Protein AF-A0A220VE56-F1 (afdb_monomer_lite)

Sequence (229 aa):
MKLFFLVEREIKENKMNFKIPLIIGILSILFNFTASWKNQDFIYESNSTNLFISNHIISGISSNFAFDLSGVLFLFLFISYISSTLPKERKNGSYMFWRSMPVSNSMHLISKLFYSLIVLPFYCLLLFLSLELSILIKYTLAHWGNIVSQEILSFFIFNLLNFLKNIFFTSIVLFPLASLFLVVSQITKRPIVIVIIASFFIFYSALYFFMEYCMNTCSIIIFPYHLKL

Radius of gyration: 21.66 Å; chains: 1; bounding box: 53×34×67 Å

pLDDT: mean 74.02, std 15.2, range [34.53, 92.12]

Foldseek 3Di:
DVLVVLLVVVCVVPVVLLVVLVVVLVVLLVVLVVVPVVCPVVQVPDDPVVNVVVLVVVLVVQLVVLLVVLVVSLLVSLLVLLLCPLLVCVVVVVVVVVVPDPDDPVSNLVSSLCCSLPVSNVSSLVSSVSSLVSSVVVVCVVVPPDDPPPVSVVVSVVSSVVSVVLSNVLSVVCNVVSVVSNVVSVVDNDSVVSSVVSVVVVVVVVVVVVVVVVVVVVVVVVVVPPPDD

Secondary structure (DSSP, 8-state):
-HHHHHHHHHHHH-HHHHHHHHHHHHHHHHHHHHHHHTTGGGTTTS-HHHHHHHHHHHHHHHHHHHHHHHHHHHHHHHHHHHHHHHHHHHHTSHHHHHHHSS--HHHHHHHHHHIIIIIHHHHHHHHHHHHHHHHHHHHHHHTTTS---HHHHHHHHHHHHHHHHHHHHHHHHHHHHHHHHHHHHHH-S-HHHHHHHHHHHHHHHHHHHHHHHHHHHHHHHHGGGSS--

Organism: NCBI:txid1755811

Structure (mmCIF, N/CA/C/O backbone):
data_AF-A0A220VE56-F1
#
_entry.id   AF-A0A220VE56-F1
#
loop_
_atom_site.group_PDB
_atom_site.id
_atom_site.type_symbol
_atom_site.label_atom_id
_atom_site.label_alt_id
_atom_site.label_comp_id
_atom_site.label_asym_id
_atom_site.label_entity_id
_atom_site.label_seq_id
_atom_site.pdbx_PDB_ins_code
_atom_site.Cartn_x
_atom_site.Cartn_y
_atom_site.Cartn_z
_atom_site.occupancy
_atom_site.B_iso_or_equiv
_atom_site.auth_seq_id
_atom_site.auth_comp_id
_atom_site.auth_asym_id
_atom_site.auth_atom_id
_atom_site.pdbx_PDB_model_num
ATOM 1 N N . MET A 1 1 ? -18.374 14.357 7.360 1.00 60.03 1 MET A N 1
ATOM 2 C CA . MET A 1 1 ? -17.315 14.994 8.180 1.00 60.03 1 MET A CA 1
ATOM 3 C C . MET A 1 1 ? -16.712 14.066 9.244 1.00 60.03 1 MET A C 1
ATOM 5 O O . MET A 1 1 ? -15.498 13.966 9.290 1.00 60.03 1 MET A O 1
ATOM 9 N N . LYS A 1 2 ? -17.499 13.325 10.047 1.00 80.75 2 LYS A N 1
ATOM 10 C CA . LYS A 1 2 ? -16.972 12.485 11.153 1.00 80.75 2 LYS A CA 1
ATOM 11 C C . LYS A 1 2 ? -16.005 11.350 10.742 1.00 80.75 2 LYS A C 1
ATOM 13 O O . LYS A 1 2 ? -15.078 11.070 11.488 1.00 80.75 2 LYS A O 1
ATOM 18 N N . LEU A 1 3 ? -16.190 10.715 9.575 1.00 78.50 3 LEU A N 1
ATOM 19 C CA . LEU A 1 3 ? -15.363 9.568 9.142 1.00 78.50 3 LEU A CA 1
ATOM 20 C C . LEU A 1 3 ? -13.918 9.969 8.819 1.00 78.50 3 LEU A C 1
ATOM 22 O O . LEU A 1 3 ? -12.984 9.294 9.233 1.00 78.50 3 LEU A O 1
ATOM 26 N N . PHE A 1 4 ? -13.750 11.101 8.133 1.00 85.00 4 PHE A N 1
ATOM 27 C CA . PHE A 1 4 ? -12.441 11.628 7.753 1.00 85.00 4 PHE A CA 1
ATOM 28 C C . PHE A 1 4 ? -11.541 11.847 8.976 1.00 85.00 4 PHE A C 1
ATOM 30 O O . PHE A 1 4 ? -10.417 11.358 9.002 1.00 85.00 4 PHE A O 1
ATOM 37 N N . PHE A 1 5 ? -12.071 12.470 10.035 1.00 85.69 5 PHE A N 1
ATOM 38 C CA . PHE A 1 5 ? -11.330 12.683 11.283 1.00 85.69 5 PHE A CA 1
ATOM 39 C C . PHE A 1 5 ? -10.906 11.377 11.968 1.00 85.69 5 PHE A C 1
ATOM 41 O O . PHE A 1 5 ? -9.820 11.305 12.541 1.00 85.69 5 PHE A O 1
ATOM 48 N N . LEU A 1 6 ? -11.737 10.330 11.905 1.00 85.56 6 LEU A N 1
ATOM 49 C CA . LEU A 1 6 ? -11.392 9.023 12.472 1.00 85.56 6 LEU A CA 1
ATOM 50 C C . LEU A 1 6 ? -10.255 8.351 11.692 1.00 85.56 6 LEU A C 1
ATOM 52 O O . LEU A 1 6 ? -9.367 7.764 12.306 1.00 85.56 6 LEU A O 1
ATOM 56 N N . VAL A 1 7 ? -10.250 8.478 10.363 1.00 85.38 7 VAL A N 1
ATOM 57 C CA . VAL A 1 7 ? -9.174 7.948 9.510 1.00 85.38 7 VAL A CA 1
ATOM 58 C C . VAL A 1 7 ? -7.880 8.741 9.702 1.00 85.38 7 VAL A C 1
ATOM 60 O O . VAL A 1 7 ? -6.815 8.149 9.854 1.00 85.38 7 VAL A O 1
ATOM 63 N N . GLU A 1 8 ? -7.953 10.071 9.766 1.00 87.50 8 GLU A N 1
ATOM 64 C CA . GLU A 1 8 ? -6.784 10.919 10.026 1.00 87.50 8 GLU A CA 1
ATOM 65 C C . GLU A 1 8 ? -6.141 10.589 11.380 1.00 87.50 8 GLU A C 1
ATOM 67 O O . GLU A 1 8 ? -4.914 10.496 11.499 1.00 87.50 8 GLU A O 1
ATOM 72 N N . ARG A 1 9 ? -6.972 10.348 12.400 1.00 87.06 9 ARG A N 1
ATOM 73 C CA . ARG A 1 9 ? -6.515 9.869 13.704 1.00 87.06 9 ARG A CA 1
ATOM 74 C C . ARG A 1 9 ? -5.779 8.540 13.583 1.00 87.06 9 ARG A C 1
ATOM 76 O O . ARG A 1 9 ? -4.689 8.411 14.132 1.00 87.06 9 ARG A O 1
ATOM 83 N N . GLU A 1 10 ? -6.329 7.575 12.856 1.00 87.12 10 GLU A N 1
ATOM 84 C CA . GLU A 1 10 ? -5.668 6.282 12.685 1.00 87.12 10 GLU A CA 1
ATOM 85 C C . GLU A 1 10 ? -4.316 6.374 11.983 1.00 87.12 10 GLU A C 1
ATOM 87 O O . GLU A 1 10 ? -3.368 5.702 12.394 1.00 87.12 10 GLU A O 1
ATOM 92 N N . ILE A 1 11 ? -4.203 7.226 10.962 1.00 85.25 11 ILE A N 1
ATOM 93 C CA . ILE A 1 11 ? -2.930 7.491 10.283 1.00 85.25 11 ILE A CA 1
ATOM 94 C C . ILE A 1 11 ? -1.907 8.043 11.287 1.00 85.25 11 ILE A C 1
ATOM 96 O O . ILE A 1 11 ? -0.749 7.619 11.305 1.00 85.25 11 ILE A O 1
ATOM 100 N N . LYS A 1 12 ? -2.337 8.959 12.163 1.00 85.81 12 LYS A N 1
ATOM 101 C CA . LYS A 1 12 ? -1.486 9.563 13.197 1.00 85.81 12 LYS A CA 1
ATOM 102 C C . LYS A 1 12 ? -1.125 8.603 14.329 1.00 85.81 12 LYS A C 1
ATOM 104 O O . LYS A 1 12 ? -0.034 8.738 14.876 1.00 85.81 12 LYS A O 1
ATOM 109 N N . GLU A 1 13 ? -1.990 7.663 14.694 1.00 84.69 13 GLU A N 1
ATOM 110 C CA . GLU A 1 13 ? -1.710 6.664 15.735 1.00 84.69 13 GLU A CA 1
ATOM 111 C C . GLU A 1 13 ? -0.791 5.549 15.204 1.00 84.69 13 GLU A C 1
ATOM 113 O O . GLU A 1 13 ? 0.174 5.165 15.866 1.00 84.69 13 GLU A O 1
ATOM 118 N N . ASN A 1 14 ? -1.006 5.089 13.969 1.00 83.94 14 ASN A N 1
ATOM 119 C CA . ASN A 1 14 ? -0.242 4.002 13.353 1.00 83.94 14 ASN A CA 1
ATOM 120 C C . ASN A 1 14 ? 0.863 4.504 12.411 1.00 83.94 14 ASN A C 1
ATOM 122 O O . ASN A 1 14 ? 1.055 3.970 11.318 1.00 83.94 14 ASN A O 1
ATOM 126 N N . LYS A 1 15 ? 1.663 5.486 12.858 1.00 82.75 15 LYS A N 1
ATOM 127 C CA . LYS A 1 15 ? 2.770 6.060 12.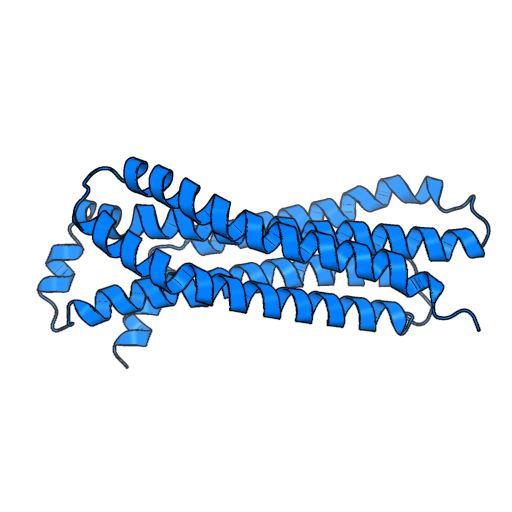056 1.00 82.75 15 LYS A CA 1
ATOM 128 C C . LYS A 1 15 ? 3.765 5.011 11.556 1.00 82.75 15 LYS A C 1
ATOM 130 O O . LYS A 1 15 ? 4.400 5.215 10.526 1.00 82.75 15 LYS A O 1
ATOM 135 N N . MET A 1 16 ? 3.923 3.900 12.281 1.00 81.75 16 MET A N 1
ATOM 136 C CA . MET A 1 16 ? 4.825 2.813 11.889 1.00 81.75 16 MET A CA 1
ATOM 137 C C . MET A 1 16 ? 4.432 2.209 10.533 1.00 81.75 16 MET A C 1
ATOM 139 O O . MET A 1 16 ? 5.306 1.953 9.712 1.00 81.75 16 MET A O 1
ATOM 143 N N . ASN A 1 17 ? 3.132 2.061 10.262 1.00 83.81 17 ASN A N 1
ATOM 144 C CA . ASN A 1 17 ? 2.636 1.470 9.017 1.00 83.81 17 ASN A CA 1
ATOM 145 C C . ASN A 1 17 ? 2.952 2.329 7.791 1.00 83.81 17 ASN A C 1
ATOM 147 O O . ASN A 1 17 ? 3.049 1.797 6.695 1.00 83.81 17 ASN A O 1
ATOM 151 N N . PHE A 1 18 ? 3.140 3.636 7.982 1.00 83.19 18 PHE A N 1
ATOM 152 C CA . PHE A 1 18 ? 3.615 4.542 6.940 1.00 83.19 18 PHE A CA 1
ATOM 153 C C . PHE A 1 18 ? 5.145 4.528 6.812 1.00 83.19 18 PHE A C 1
ATOM 155 O O . PHE A 1 18 ? 5.689 4.529 5.711 1.00 83.19 18 PHE A O 1
ATOM 162 N N . LYS A 1 19 ? 5.862 4.480 7.942 1.00 87.00 19 LYS A N 1
ATOM 163 C CA . LYS A 1 19 ? 7.332 4.485 7.953 1.00 87.00 19 LYS A CA 1
ATOM 164 C C . LYS A 1 19 ? 7.939 3.224 7.336 1.00 87.00 19 LYS A C 1
ATOM 166 O O . LYS A 1 19 ? 8.973 3.330 6.688 1.00 87.00 19 LYS A O 1
ATOM 171 N N . ILE A 1 20 ? 7.320 2.058 7.531 1.00 87.62 20 ILE A N 1
ATOM 172 C CA . ILE A 1 20 ? 7.837 0.773 7.033 1.00 87.62 20 ILE A CA 1
ATOM 173 C C . ILE A 1 20 ? 7.945 0.763 5.492 1.00 87.62 20 ILE A C 1
ATOM 175 O O . ILE A 1 20 ? 9.063 0.591 5.007 1.00 87.62 20 ILE A O 1
ATOM 179 N N . PRO A 1 21 ? 6.868 1.016 4.713 1.00 86.81 21 PRO A N 1
ATOM 180 C CA . PRO A 1 21 ? 6.963 1.148 3.259 1.00 86.81 21 PRO A CA 1
ATOM 181 C C . PRO A 1 21 ? 7.991 2.185 2.818 1.00 86.81 21 PRO A C 1
ATOM 183 O O . PRO A 1 21 ? 8.729 1.953 1.872 1.00 86.81 21 PRO A O 1
ATOM 186 N N . LEU A 1 22 ? 8.067 3.320 3.515 1.00 89.00 22 LEU A N 1
ATOM 187 C CA . LEU A 1 22 ? 8.963 4.408 3.138 1.00 89.00 22 LEU A CA 1
ATOM 188 C C . LEU A 1 22 ? 10.437 4.001 3.280 1.00 89.00 22 LEU A C 1
ATOM 190 O O . LEU A 1 22 ? 11.221 4.206 2.358 1.00 89.00 22 LEU A O 1
ATOM 194 N N . ILE A 1 23 ? 10.809 3.379 4.403 1.00 90.56 23 ILE A N 1
ATOM 195 C CA . ILE A 1 23 ? 12.175 2.884 4.632 1.00 90.56 23 ILE A CA 1
ATOM 196 C C . ILE A 1 23 ? 12.534 1.814 3.602 1.00 90.56 23 ILE A C 1
ATOM 198 O O . ILE A 1 23 ? 13.618 1.860 3.025 1.00 90.56 23 ILE A O 1
ATOM 202 N N . ILE A 1 24 ? 11.622 0.871 3.358 1.00 89.50 24 ILE A N 1
ATOM 203 C CA . ILE A 1 24 ? 11.856 -0.222 2.413 1.00 89.50 24 ILE A CA 1
ATOM 204 C C . ILE A 1 24 ? 11.971 0.317 0.989 1.00 89.50 24 ILE A C 1
ATOM 206 O O . ILE A 1 24 ? 12.896 -0.061 0.286 1.00 89.50 24 ILE A O 1
ATOM 210 N N . GLY A 1 25 ? 11.114 1.261 0.596 1.00 88.50 25 GLY A N 1
ATOM 211 C CA . GLY A 1 25 ? 11.198 1.936 -0.696 1.00 88.50 25 GLY A CA 1
ATOM 212 C C . GLY A 1 25 ? 12.556 2.603 -0.903 1.00 88.50 25 GLY A C 1
ATOM 213 O O . GLY A 1 25 ? 13.216 2.336 -1.902 1.00 88.50 25 GLY A O 1
ATOM 214 N N . ILE A 1 26 ? 13.034 3.390 0.070 1.00 90.00 26 ILE A N 1
ATOM 215 C CA . ILE A 1 26 ? 14.366 4.016 -0.003 1.00 90.00 26 ILE A CA 1
ATOM 216 C C . ILE A 1 26 ? 15.465 2.956 -0.133 1.00 90.00 26 ILE A C 1
ATOM 218 O O . ILE A 1 26 ? 16.346 3.082 -0.982 1.00 90.00 26 ILE A O 1
ATOM 222 N N . LEU A 1 27 ? 15.417 1.905 0.687 1.00 90.31 27 LEU A N 1
ATOM 223 C CA . LEU A 1 27 ? 16.440 0.861 0.700 1.00 90.31 27 LEU A CA 1
ATOM 224 C C . LEU A 1 27 ? 16.473 0.074 -0.616 1.00 90.31 27 LEU A C 1
ATOM 226 O O . LEU A 1 27 ? 17.546 -0.205 -1.144 1.00 90.31 27 LEU A O 1
ATOM 230 N N . SER A 1 28 ? 15.306 -0.234 -1.174 1.00 86.31 28 SER A N 1
ATOM 231 C CA . SER A 1 28 ? 15.166 -0.919 -2.455 1.00 86.31 28 SER A CA 1
ATOM 232 C C . SER A 1 28 ? 15.597 -0.044 -3.634 1.00 86.31 28 SER A C 1
ATOM 234 O O . SER A 1 28 ? 16.253 -0.547 -4.542 1.00 86.31 28 SER A O 1
ATOM 236 N N . ILE A 1 29 ? 15.318 1.265 -3.609 1.00 87.75 29 ILE A N 1
ATOM 237 C CA . ILE A 1 29 ? 15.840 2.210 -4.610 1.00 87.75 29 ILE A CA 1
ATOM 238 C C . ILE A 1 29 ? 17.370 2.232 -4.552 1.00 87.75 29 ILE A C 1
ATOM 240 O O . ILE A 1 29 ? 18.025 2.055 -5.577 1.00 87.75 29 ILE A O 1
ATOM 244 N N . LEU A 1 30 ? 17.951 2.388 -3.357 1.00 87.19 30 LEU A N 1
ATOM 245 C CA . LEU A 1 30 ? 19.404 2.362 -3.174 1.00 87.19 30 LEU A CA 1
ATOM 246 C C . LEU A 1 30 ? 20.010 1.049 -3.682 1.00 87.19 30 LEU A C 1
ATOM 248 O O . LEU A 1 30 ? 21.006 1.076 -4.401 1.00 87.19 30 LEU A O 1
ATOM 252 N N . PHE A 1 31 ? 19.384 -0.086 -3.365 1.00 84.38 31 PHE A N 1
ATOM 253 C CA . PHE A 1 31 ? 19.808 -1.399 -3.841 1.00 84.38 31 PHE A CA 1
ATOM 254 C C . PHE A 1 31 ? 19.758 -1.515 -5.373 1.00 84.38 31 PHE A C 1
ATOM 256 O O . PHE A 1 31 ? 20.707 -2.003 -5.985 1.00 84.38 31 PHE A O 1
ATOM 263 N N . ASN A 1 32 ? 18.696 -1.013 -6.011 1.00 80.44 32 ASN A N 1
ATOM 264 C CA . ASN A 1 32 ? 18.578 -0.998 -7.470 1.00 80.44 32 ASN A CA 1
ATOM 265 C C . ASN A 1 32 ? 19.713 -0.200 -8.131 1.00 80.44 32 ASN A C 1
ATOM 267 O O . ASN A 1 32 ? 20.262 -0.636 -9.146 1.00 80.44 32 ASN A O 1
ATOM 271 N N . PHE A 1 33 ? 20.108 0.940 -7.558 1.00 80.25 33 PHE A N 1
ATOM 272 C CA . PHE A 1 33 ? 21.224 1.732 -8.079 1.00 80.25 33 PHE A CA 1
ATOM 273 C C . PHE A 1 33 ? 22.585 1.053 -7.851 1.00 80.25 33 PHE A C 1
ATOM 275 O O . PHE A 1 33 ? 23.386 0.981 -8.784 1.00 80.25 33 PHE A O 1
ATOM 282 N N . THR A 1 34 ? 22.847 0.495 -6.665 1.00 77.88 34 THR A N 1
ATOM 283 C CA . THR A 1 34 ? 24.148 -0.129 -6.350 1.00 77.88 34 THR A CA 1
ATOM 284 C C . THR A 1 34 ? 24.388 -1.430 -7.112 1.00 77.88 34 THR A C 1
ATOM 286 O O . THR A 1 34 ? 25.489 -1.642 -7.620 1.00 77.88 34 THR A O 1
ATOM 289 N N . ALA A 1 35 ? 23.360 -2.270 -7.275 1.00 71.69 35 ALA A N 1
ATOM 290 C CA . ALA A 1 35 ? 23.450 -3.525 -8.028 1.00 71.69 35 ALA A CA 1
ATOM 291 C C . ALA A 1 35 ? 23.847 -3.315 -9.502 1.00 71.69 35 ALA A C 1
ATOM 293 O O . ALA A 1 35 ? 24.340 -4.225 -10.163 1.00 71.69 35 ALA A O 1
ATOM 294 N N . SER A 1 36 ? 23.652 -2.102 -10.017 1.00 62.16 36 SER A N 1
ATOM 295 C CA . SER A 1 36 ? 23.881 -1.749 -11.419 1.00 62.16 36 SER A CA 1
ATOM 296 C C . SER A 1 36 ? 25.315 -1.350 -11.720 1.00 62.16 36 SER A C 1
ATOM 298 O O . SER A 1 36 ? 25.791 -1.619 -12.818 1.00 62.16 36 SER A O 1
ATOM 300 N N . TRP A 1 37 ? 26.007 -0.739 -10.753 1.00 57.72 37 TRP A N 1
ATOM 301 C CA . TRP A 1 37 ? 27.395 -0.304 -10.927 1.00 57.72 37 TRP A CA 1
ATOM 302 C C . TRP A 1 37 ? 28.301 -1.499 -11.253 1.00 57.72 37 TRP A C 1
ATOM 304 O O . TRP A 1 37 ? 29.166 -1.415 -12.113 1.00 57.72 37 TRP A O 1
ATOM 314 N N . LYS A 1 38 ? 28.050 -2.651 -10.623 1.00 52.81 38 LYS A N 1
ATOM 315 C CA . LYS A 1 38 ? 28.873 -3.857 -10.781 1.00 52.81 38 LYS A CA 1
ATOM 316 C C . LYS A 1 38 ? 28.643 -4.615 -12.101 1.00 52.81 38 LYS A C 1
ATOM 318 O O . LYS A 1 38 ? 29.491 -5.405 -12.493 1.00 52.81 38 LYS A O 1
ATOM 323 N N . ASN A 1 39 ? 27.521 -4.388 -12.787 1.00 52.69 39 ASN A N 1
ATOM 324 C CA . ASN A 1 39 ? 27.150 -5.135 -13.999 1.00 52.69 39 ASN A CA 1
ATOM 325 C C . ASN A 1 39 ? 27.534 -4.423 -15.307 1.00 52.69 39 ASN A C 1
ATOM 327 O O . ASN A 1 39 ? 27.275 -4.963 -16.381 1.00 52.69 39 ASN A O 1
ATOM 331 N N . GLN A 1 40 ? 28.141 -3.232 -15.241 1.00 50.62 40 GLN A N 1
ATOM 332 C CA . GLN A 1 40 ? 28.584 -2.509 -16.439 1.00 50.62 40 GLN A CA 1
ATOM 333 C C . GLN A 1 40 ? 29.702 -3.247 -17.190 1.00 50.62 40 GLN A C 1
ATOM 335 O O . GLN A 1 40 ? 29.760 -3.146 -18.410 1.00 50.62 40 GLN A O 1
ATOM 340 N N . ASP A 1 41 ? 30.498 -4.072 -16.508 1.00 44.38 41 ASP A N 1
ATOM 341 C CA . ASP A 1 41 ? 31.619 -4.793 -17.126 1.00 44.38 41 ASP A CA 1
ATOM 342 C C . ASP A 1 41 ? 31.174 -5.961 -18.035 1.00 44.38 41 ASP A C 1
ATOM 344 O O . ASP A 1 41 ? 31.922 -6.366 -18.917 1.00 44.38 41 ASP A O 1
ATOM 348 N N . PHE A 1 42 ? 29.943 -6.475 -17.888 1.00 40.91 42 PHE A N 1
ATOM 349 C CA . PHE A 1 42 ? 29.415 -7.599 -18.688 1.00 40.91 42 PHE A CA 1
ATOM 350 C C . PHE A 1 42 ? 28.673 -7.180 -19.971 1.00 40.91 42 PHE A C 1
ATOM 352 O O . PHE A 1 42 ? 28.355 -8.027 -20.804 1.00 40.91 42 PHE A O 1
ATOM 359 N N . ILE A 1 43 ? 28.351 -5.893 -20.137 1.00 47.84 43 ILE A N 1
ATOM 360 C CA . ILE A 1 43 ? 27.494 -5.410 -21.238 1.00 47.84 43 ILE A CA 1
ATOM 361 C C . ILE A 1 43 ? 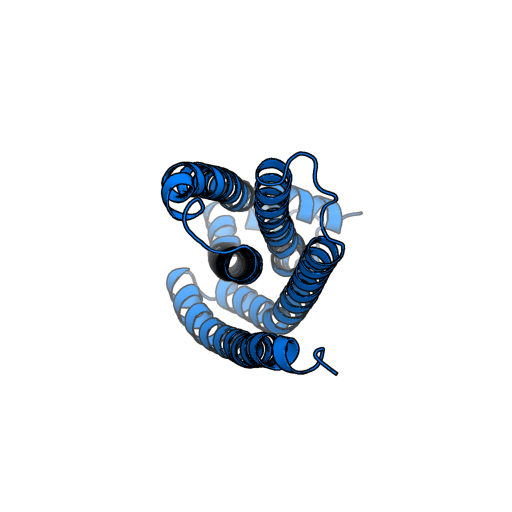28.321 -5.040 -22.482 1.00 47.84 43 ILE A C 1
ATOM 363 O O . ILE A 1 43 ? 27.806 -5.089 -23.599 1.00 47.84 43 ILE A O 1
ATOM 367 N N . TYR A 1 44 ? 29.613 -4.745 -22.319 1.00 47.47 44 TYR A N 1
ATOM 368 C CA . TYR A 1 44 ? 30.481 -4.286 -23.409 1.00 47.47 44 TYR A CA 1
ATOM 369 C C . TYR A 1 44 ? 30.916 -5.377 -24.405 1.00 47.47 44 TYR A C 1
ATOM 371 O O . TYR A 1 44 ? 31.515 -5.044 -25.423 1.00 47.47 44 TYR A O 1
ATOM 379 N N . GLU A 1 45 ? 30.595 -6.654 -24.167 1.00 45.72 45 GLU A N 1
ATOM 380 C CA . GLU A 1 45 ? 31.103 -7.780 -24.975 1.00 45.72 45 GLU A CA 1
ATOM 381 C C . GLU A 1 45 ? 30.035 -8.492 -25.832 1.00 45.72 45 GLU A C 1
ATOM 383 O O . GLU A 1 45 ? 30.330 -9.477 -26.507 1.00 45.72 45 GLU A O 1
ATOM 388 N N . SER A 1 46 ? 28.782 -8.015 -25.849 1.00 48.47 46 SER A N 1
ATOM 389 C CA . SER A 1 46 ? 27.690 -8.698 -26.563 1.00 48.47 46 SER A CA 1
ATOM 390 C C . SER A 1 46 ? 27.212 -7.948 -27.814 1.00 48.47 46 SER A C 1
ATOM 392 O O . SER A 1 46 ? 26.910 -6.758 -27.772 1.00 48.47 46 SER A O 1
ATOM 394 N N . ASN A 1 47 ? 27.126 -8.671 -28.939 1.00 46.81 47 ASN A N 1
ATOM 395 C CA . ASN A 1 47 ? 26.572 -8.205 -30.216 1.00 46.81 47 ASN A CA 1
ATOM 396 C C . ASN A 1 47 ? 25.244 -7.443 -30.040 1.00 46.81 47 ASN A C 1
ATOM 398 O O . ASN A 1 47 ? 24.402 -7.825 -29.227 1.00 46.81 47 ASN A O 1
ATOM 402 N N . SER A 1 48 ? 25.022 -6.418 -30.868 1.00 55.84 48 SER A N 1
ATOM 403 C CA . SER A 1 48 ? 23.891 -5.475 -30.793 1.00 55.84 48 SER A CA 1
ATOM 404 C C . SER A 1 48 ? 22.508 -6.124 -30.640 1.00 55.84 48 SER A C 1
ATOM 406 O O . SER A 1 48 ? 21.670 -5.590 -29.921 1.00 55.84 48 SER A O 1
ATOM 408 N N . THR A 1 49 ? 22.260 -7.296 -31.232 1.00 55.44 49 THR A N 1
ATOM 409 C CA . THR A 1 49 ? 20.991 -8.039 -31.094 1.00 55.44 49 THR A CA 1
ATOM 410 C C . THR A 1 49 ? 20.808 -8.698 -29.725 1.00 55.44 49 THR A C 1
ATOM 412 O O . THR A 1 49 ? 19.686 -8.788 -29.231 1.00 55.44 49 THR A O 1
ATOM 415 N N . ASN A 1 50 ? 21.895 -9.129 -29.084 1.00 54.38 50 ASN A N 1
ATOM 416 C CA . ASN A 1 50 ? 21.865 -9.731 -27.749 1.00 54.38 50 ASN A CA 1
ATOM 417 C C . ASN A 1 50 ? 21.685 -8.665 -26.658 1.00 54.38 50 ASN A C 1
ATOM 419 O O . ASN A 1 50 ? 21.148 -8.959 -25.592 1.00 54.38 50 ASN A O 1
ATOM 423 N N . LEU A 1 51 ? 22.064 -7.420 -26.951 1.00 54.91 51 LEU A N 1
ATOM 424 C CA . LEU A 1 51 ? 21.985 -6.282 -26.038 1.00 54.91 51 LEU A CA 1
ATOM 425 C C . LEU A 1 51 ? 20.529 -5.823 -25.807 1.00 54.91 51 LEU A C 1
ATOM 427 O O . LEU A 1 51 ? 20.137 -5.583 -24.666 1.00 54.91 51 LEU A O 1
ATOM 431 N N . PHE A 1 52 ? 19.686 -5.816 -26.851 1.00 54.78 52 PHE A N 1
ATOM 432 C CA . PHE A 1 52 ? 18.242 -5.547 -26.717 1.00 54.78 52 PHE A CA 1
ATOM 433 C C . PHE A 1 52 ? 17.501 -6.647 -25.939 1.00 54.78 52 PHE A C 1
ATOM 435 O O . PHE A 1 52 ? 16.658 -6.347 -25.095 1.00 54.78 52 PHE A O 1
ATOM 442 N N . ILE A 1 53 ? 17.836 -7.920 -26.184 1.00 53.78 53 ILE A N 1
ATOM 443 C CA . ILE A 1 53 ? 17.227 -9.071 -25.495 1.00 53.78 53 ILE A CA 1
ATOM 444 C C . ILE A 1 53 ? 17.640 -9.092 -24.017 1.00 53.78 53 ILE A C 1
ATOM 446 O O . ILE A 1 53 ? 16.796 -9.266 -23.142 1.00 53.78 53 ILE A O 1
ATOM 450 N N . SER A 1 54 ? 18.922 -8.853 -23.728 1.00 58.25 54 SER A N 1
ATOM 451 C CA . SER A 1 54 ? 19.445 -8.765 -22.360 1.00 58.25 54 SER A CA 1
ATOM 452 C C . SER A 1 54 ? 18.764 -7.646 -21.564 1.00 58.25 54 SER A C 1
ATOM 454 O O . SER A 1 54 ? 18.299 -7.870 -20.446 1.00 58.25 54 SER A O 1
ATOM 456 N N . ASN A 1 55 ? 18.602 -6.463 -22.161 1.00 59.59 55 ASN A N 1
ATOM 457 C CA . ASN A 1 55 ? 17.983 -5.323 -21.487 1.00 59.59 55 ASN A CA 1
ATOM 458 C C . ASN A 1 55 ? 16.488 -5.525 -21.196 1.00 59.59 55 ASN A C 1
ATOM 460 O O . ASN A 1 55 ? 16.041 -5.149 -20.111 1.00 59.59 55 ASN A O 1
ATOM 464 N N . HIS A 1 56 ? 15.736 -6.163 -22.102 1.00 60.03 56 HIS A N 1
ATOM 465 C CA . HIS A 1 56 ? 14.332 -6.541 -21.866 1.00 60.03 56 HIS A CA 1
ATOM 466 C C . HIS A 1 56 ? 14.182 -7.615 -20.778 1.00 60.03 56 HIS A C 1
ATOM 468 O O . HIS A 1 56 ? 13.260 -7.564 -19.966 1.00 60.03 56 HIS A O 1
ATOM 474 N N . ILE A 1 57 ? 15.115 -8.567 -20.699 1.00 60.06 57 ILE A N 1
ATOM 475 C CA . ILE A 1 57 ? 15.119 -9.579 -19.633 1.00 60.06 57 ILE A CA 1
ATOM 476 C C . ILE A 1 57 ? 15.433 -8.931 -18.273 1.00 60.06 57 ILE A C 1
ATOM 478 O O . ILE A 1 57 ? 14.770 -9.223 -17.279 1.00 60.06 57 ILE A O 1
ATOM 482 N N . ILE A 1 58 ? 16.397 -8.007 -18.211 1.00 62.56 58 ILE A N 1
ATOM 483 C CA . ILE A 1 58 ? 16.789 -7.325 -16.966 1.00 62.56 58 ILE A CA 1
ATOM 484 C C . ILE A 1 58 ? 15.680 -6.380 -16.461 1.00 62.56 58 ILE A C 1
ATOM 486 O O . ILE A 1 58 ? 15.422 -6.321 -15.251 1.00 62.56 58 ILE A O 1
ATOM 490 N N . SER A 1 59 ? 14.988 -5.661 -17.352 1.00 64.56 59 SER A N 1
ATOM 491 C CA . SER A 1 59 ? 13.833 -4.824 -16.983 1.00 64.56 59 SER A CA 1
ATOM 492 C C . SER A 1 59 ? 12.628 -5.668 -16.538 1.00 64.56 59 SER A C 1
ATOM 494 O O . SER A 1 59 ? 11.991 -5.347 -15.532 1.00 64.56 59 SER A O 1
ATOM 496 N N . GLY A 1 60 ? 12.365 -6.799 -17.199 1.00 66.44 60 GLY A N 1
ATOM 497 C CA . GLY A 1 60 ? 11.326 -7.754 -16.800 1.00 66.44 60 GLY A CA 1
ATOM 498 C C . GLY A 1 60 ? 11.577 -8.386 -15.427 1.00 66.44 60 GLY A C 1
ATOM 499 O O . GLY A 1 60 ? 10.686 -8.449 -14.586 1.00 66.44 60 GLY A O 1
ATOM 500 N N . ILE A 1 61 ? 12.814 -8.797 -15.148 1.00 66.81 61 ILE A N 1
ATOM 501 C CA . ILE A 1 61 ? 13.182 -9.371 -13.847 1.00 66.81 61 ILE A CA 1
ATOM 502 C C . ILE A 1 61 ? 13.032 -8.330 -12.727 1.00 66.81 61 ILE A C 1
ATOM 504 O O . ILE A 1 61 ? 12.449 -8.620 -11.684 1.00 66.81 61 ILE A O 1
ATOM 508 N N . SER A 1 62 ? 13.533 -7.108 -12.933 1.00 71.94 62 SER A N 1
ATOM 509 C CA . SER A 1 62 ? 13.479 -6.049 -11.912 1.00 71.94 62 SER A CA 1
ATOM 510 C C . SER A 1 62 ? 12.060 -5.551 -11.615 1.00 71.94 62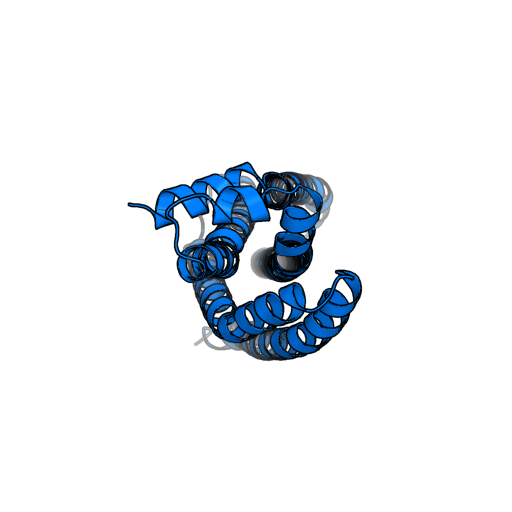 SER A C 1
ATOM 512 O O . SER A 1 62 ? 11.740 -5.302 -10.451 1.00 71.94 62 SER A O 1
ATOM 514 N N . SER A 1 63 ? 11.192 -5.468 -12.624 1.00 75.06 63 SER A N 1
ATOM 515 C CA . SER A 1 63 ? 9.774 -5.124 -12.434 1.00 75.06 63 SER A CA 1
ATOM 516 C C . SER A 1 63 ? 8.997 -6.212 -11.690 1.00 75.06 63 SER A C 1
ATOM 518 O O . SER A 1 63 ? 8.242 -5.905 -10.765 1.00 75.06 63 SER A O 1
ATOM 520 N N . ASN A 1 64 ? 9.257 -7.489 -11.985 1.00 79.56 64 ASN A N 1
ATOM 521 C CA . ASN A 1 64 ? 8.659 -8.596 -11.236 1.00 79.56 64 ASN A CA 1
ATOM 522 C C . ASN A 1 64 ? 9.039 -8.554 -9.748 1.00 79.56 64 ASN A C 1
ATOM 524 O O . ASN A 1 64 ? 8.184 -8.735 -8.882 1.00 79.56 64 ASN A O 1
ATOM 528 N N . PHE A 1 65 ? 10.297 -8.229 -9.431 1.00 81.12 65 PHE A N 1
ATOM 529 C CA . PHE A 1 65 ? 10.719 -8.033 -8.042 1.00 81.12 65 PHE A CA 1
ATOM 530 C C . PHE A 1 65 ? 9.968 -6.888 -7.352 1.00 81.12 65 PHE A C 1
ATOM 532 O O . PHE A 1 65 ? 9.610 -7.013 -6.180 1.00 81.12 65 PHE A O 1
ATOM 539 N N . ALA A 1 66 ? 9.715 -5.775 -8.049 1.00 84.25 66 ALA A N 1
ATOM 540 C CA . ALA A 1 66 ? 8.949 -4.660 -7.494 1.00 84.25 66 ALA A CA 1
ATOM 541 C C . ALA A 1 66 ? 7.496 -5.061 -7.192 1.00 84.25 66 ALA A C 1
ATOM 543 O O . ALA A 1 66 ? 6.952 -4.700 -6.140 1.00 84.25 66 ALA A O 1
ATOM 544 N N . PHE A 1 67 ? 6.888 -5.838 -8.089 1.00 84.25 67 PHE A N 1
ATOM 545 C CA . PHE A 1 67 ? 5.546 -6.382 -7.926 1.00 84.25 67 PHE A CA 1
ATOM 546 C C . PHE A 1 67 ? 5.457 -7.314 -6.705 1.00 84.25 67 PHE A C 1
ATOM 548 O O . PHE A 1 67 ? 4.627 -7.098 -5.819 1.00 84.25 67 PHE A O 1
ATOM 555 N N . ASP A 1 68 ? 6.364 -8.286 -6.598 1.00 81.12 68 ASP A N 1
ATOM 556 C CA . ASP A 1 68 ? 6.369 -9.264 -5.504 1.00 81.12 68 ASP A CA 1
ATOM 557 C C . ASP A 1 68 ? 6.625 -8.602 -4.148 1.00 81.12 68 ASP A C 1
ATOM 559 O O . ASP A 1 68 ? 5.899 -8.836 -3.177 1.00 81.12 68 ASP A O 1
ATOM 563 N N . LEU A 1 69 ? 7.631 -7.724 -4.078 1.00 85.69 69 LEU A N 1
ATOM 564 C CA . LEU A 1 69 ? 7.990 -7.020 -2.851 1.00 85.69 69 LEU A CA 1
ATOM 565 C C . LEU A 1 69 ? 6.808 -6.190 -2.332 1.00 85.69 69 LEU A C 1
ATOM 567 O O . LEU A 1 69 ? 6.446 -6.281 -1.159 1.00 85.69 69 LEU A O 1
ATOM 571 N N . SER A 1 70 ? 6.180 -5.395 -3.199 1.00 86.69 70 SER A N 1
ATOM 572 C CA . SER A 1 70 ? 5.058 -4.533 -2.814 1.00 86.69 70 SER A CA 1
ATOM 573 C C . SER A 1 70 ? 3.802 -5.329 -2.429 1.00 86.69 70 SER A C 1
ATOM 575 O O . SER A 1 70 ? 3.134 -4.966 -1.454 1.00 86.69 70 SER A O 1
ATOM 577 N N . GLY A 1 71 ? 3.521 -6.444 -3.113 1.00 82.69 71 GLY A N 1
ATOM 578 C CA . GLY A 1 71 ? 2.423 -7.356 -2.783 1.00 82.69 71 GLY A CA 1
ATOM 579 C C . GLY A 1 71 ? 2.610 -8.062 -1.435 1.00 82.69 71 GLY A C 1
ATOM 580 O O . GLY A 1 71 ? 1.708 -8.053 -0.593 1.00 82.69 71 GLY A O 1
ATOM 581 N N . VAL A 1 72 ? 3.799 -8.611 -1.171 1.00 82.75 72 VAL A N 1
ATOM 582 C CA . VAL A 1 72 ? 4.117 -9.254 0.118 1.00 82.75 72 VAL A CA 1
ATOM 583 C C . VAL A 1 72 ? 4.056 -8.243 1.262 1.00 82.75 72 VAL A C 1
ATOM 585 O O . VAL A 1 72 ? 3.495 -8.535 2.323 1.00 82.75 72 VAL A O 1
ATOM 588 N N . LEU A 1 73 ? 4.575 -7.031 1.049 1.00 86.19 73 LEU A N 1
ATOM 589 C CA . LEU A 1 73 ? 4.502 -5.959 2.040 1.00 86.19 73 LEU A CA 1
ATOM 590 C C . LEU A 1 73 ? 3.064 -5.558 2.350 1.00 86.19 73 LEU A C 1
ATOM 592 O O . LEU A 1 73 ? 2.745 -5.339 3.519 1.00 86.19 73 LEU A O 1
ATOM 596 N N . PHE A 1 74 ? 2.190 -5.501 1.343 1.00 86.62 74 PHE A N 1
ATOM 597 C CA . PHE A 1 74 ? 0.774 -5.216 1.556 1.00 86.62 74 PHE A CA 1
ATOM 598 C C . PHE A 1 74 ? 0.132 -6.237 2.500 1.00 86.62 74 PHE A C 1
ATOM 600 O O . PHE A 1 74 ? -0.458 -5.856 3.514 1.00 86.62 74 PHE A O 1
ATOM 607 N N . LEU A 1 75 ? 0.313 -7.530 2.221 1.00 81.88 75 LEU A N 1
ATOM 608 C CA . LEU A 1 75 ? -0.221 -8.608 3.056 1.00 81.88 75 LEU A CA 1
ATOM 609 C C . LEU A 1 75 ? 0.335 -8.554 4.483 1.00 81.88 75 LEU A C 1
ATOM 611 O O . LEU A 1 75 ? -0.416 -8.660 5.456 1.00 81.88 75 LEU A O 1
ATOM 615 N N . PHE A 1 76 ? 1.643 -8.335 4.621 1.00 83.19 76 PHE A N 1
ATOM 616 C CA . PHE A 1 76 ? 2.292 -8.223 5.923 1.00 83.19 76 PHE A CA 1
ATOM 617 C C . PHE A 1 76 ? 1.738 -7.050 6.745 1.00 83.19 76 PHE A C 1
ATOM 619 O O . PHE A 1 76 ? 1.397 -7.210 7.923 1.00 83.19 76 PHE A O 1
ATOM 626 N N . LEU A 1 77 ? 1.601 -5.872 6.128 1.00 85.81 77 LEU A N 1
ATOM 627 C CA . LEU A 1 77 ? 1.049 -4.682 6.776 1.00 85.81 77 LEU A CA 1
ATOM 628 C C . LEU A 1 77 ? -0.418 -4.873 7.150 1.00 85.81 77 LEU A C 1
ATOM 630 O O . LEU A 1 77 ? -0.810 -4.484 8.250 1.00 85.81 77 LEU A O 1
ATOM 634 N N . PHE A 1 78 ? -1.206 -5.512 6.285 1.00 85.56 78 PHE A N 1
ATOM 635 C CA . PHE A 1 78 ? -2.606 -5.826 6.548 1.00 85.56 78 PHE A CA 1
ATOM 636 C C . PHE A 1 78 ? -2.761 -6.706 7.797 1.00 85.56 78 PHE A C 1
ATOM 638 O O . PHE A 1 78 ? -3.506 -6.351 8.714 1.00 85.56 78 PHE A O 1
ATOM 645 N N . ILE A 1 79 ? -1.995 -7.799 7.894 1.00 78.88 79 ILE A N 1
ATOM 646 C CA . ILE A 1 79 ? -2.017 -8.711 9.052 1.00 78.88 79 ILE A CA 1
ATOM 647 C C . ILE A 1 79 ? -1.572 -7.991 10.325 1.00 78.88 79 ILE A C 1
ATOM 649 O O . ILE A 1 79 ? -2.236 -8.067 11.364 1.00 78.88 79 ILE A O 1
ATOM 653 N N . SER A 1 80 ? -0.444 -7.284 10.246 1.00 81.56 80 SER A N 1
ATOM 654 C CA . SER A 1 80 ? 0.139 -6.567 11.381 1.00 81.56 80 SER A CA 1
ATOM 655 C C . SER A 1 80 ? -0.811 -5.493 11.917 1.00 81.56 80 SER A C 1
ATOM 657 O O . SER A 1 80 ? -1.004 -5.350 13.132 1.00 81.56 80 SER A O 1
ATOM 659 N N . TYR A 1 81 ? -1.472 -4.768 11.015 1.00 86.81 81 TYR A N 1
ATOM 660 C CA . TYR A 1 81 ? -2.469 -3.772 11.365 1.00 86.81 81 TYR A CA 1
ATOM 661 C C . TYR A 1 81 ? -3.705 -4.426 11.999 1.00 86.81 81 TYR A C 1
ATOM 663 O O . TYR A 1 81 ? -4.005 -4.142 13.161 1.00 86.81 81 TYR A O 1
ATOM 671 N N . ILE A 1 82 ? -4.381 -5.349 11.304 1.00 83.00 82 ILE A N 1
ATOM 672 C CA . ILE A 1 82 ? -5.668 -5.902 11.759 1.00 83.00 82 ILE A CA 1
ATOM 673 C C . ILE A 1 82 ? -5.534 -6.613 13.115 1.00 83.00 82 ILE A C 1
ATOM 675 O O . ILE A 1 82 ? -6.372 -6.427 13.996 1.00 83.00 82 ILE A O 1
ATOM 679 N N . SER A 1 83 ? -4.430 -7.341 13.325 1.00 77.88 83 SER A N 1
ATOM 680 C CA . SER A 1 83 ? -4.155 -8.066 14.570 1.00 77.88 83 SER A CA 1
ATOM 681 C C . SER A 1 83 ? -3.878 -7.136 15.750 1.00 77.88 83 SER A C 1
ATOM 683 O O . SER A 1 83 ? -4.210 -7.447 16.896 1.00 77.88 83 SER A O 1
ATOM 685 N N . SER A 1 84 ? -3.263 -5.981 15.497 1.00 79.12 84 SER A N 1
ATOM 686 C CA . SER A 1 84 ? -2.793 -5.118 16.575 1.00 79.12 84 SER A CA 1
ATOM 687 C C . SER A 1 84 ? -3.753 -3.983 16.929 1.00 79.12 84 SER A C 1
ATOM 689 O O . SER A 1 84 ? -3.722 -3.529 18.071 1.00 79.12 84 SER A O 1
ATOM 691 N N . THR A 1 85 ? -4.640 -3.561 16.025 1.00 83.88 85 THR A N 1
ATOM 692 C CA . THR A 1 85 ? -5.495 -2.370 16.211 1.00 83.88 85 THR A CA 1
ATOM 693 C C . THR A 1 85 ? -6.386 -2.418 17.456 1.00 83.88 85 THR A C 1
ATOM 695 O O . THR A 1 85 ? -6.253 -1.590 18.355 1.00 83.88 85 THR A O 1
ATOM 698 N N . LEU A 1 86 ? -7.302 -3.385 17.547 1.00 80.94 86 LEU A N 1
ATOM 699 C CA . LEU A 1 86 ? -8.264 -3.488 18.652 1.00 80.94 86 LEU A CA 1
ATOM 700 C C . LEU A 1 86 ? -7.613 -3.903 19.985 1.00 80.94 86 LEU A C 1
ATOM 702 O O . LEU A 1 86 ? -7.996 -3.371 21.031 1.00 80.94 86 LEU A O 1
ATOM 706 N N . PRO A 1 87 ? -6.624 -4.819 20.024 1.00 77.38 87 PRO A N 1
ATOM 707 C CA . PRO A 1 87 ? -5.923 -5.120 21.266 1.00 77.38 87 PRO A CA 1
ATOM 708 C C . PRO A 1 87 ? -5.123 -3.926 21.801 1.00 77.38 87 PRO A C 1
ATOM 710 O O . PRO A 1 87 ? -5.110 -3.726 23.015 1.00 77.38 87 PRO A O 1
ATOM 713 N N . LYS A 1 88 ? -4.497 -3.116 20.931 1.00 82.00 88 LYS A N 1
ATOM 714 C CA . LYS A 1 88 ? -3.780 -1.896 21.343 1.00 82.00 88 LYS A CA 1
ATOM 715 C C . LYS A 1 88 ? -4.720 -0.879 21.989 1.00 82.00 88 LYS A C 1
ATOM 717 O O . LYS A 1 88 ? -4.421 -0.387 23.070 1.00 82.00 88 LYS A O 1
ATOM 722 N N . GLU A 1 89 ? -5.887 -0.629 21.404 1.00 81.44 89 GLU A N 1
ATOM 723 C CA . GLU A 1 89 ? -6.866 0.311 21.975 1.00 81.44 89 GLU A CA 1
ATOM 724 C C . GLU A 1 89 ? -7.419 -0.122 23.336 1.00 81.44 89 GLU A C 1
ATOM 726 O O . GLU A 1 89 ? -7.670 0.726 24.194 1.00 81.44 89 GLU A O 1
ATOM 731 N N . ARG A 1 90 ? -7.594 -1.433 23.558 1.00 80.19 90 ARG A N 1
ATOM 732 C CA . ARG A 1 90 ? -8.008 -1.966 24.868 1.00 80.19 90 ARG A CA 1
ATOM 733 C C . ARG A 1 90 ? -6.919 -1.784 25.920 1.00 80.19 90 ARG A C 1
ATOM 735 O O . ARG A 1 90 ? -7.232 -1.414 27.045 1.00 80.19 90 ARG A O 1
ATOM 742 N N . LYS A 1 91 ? -5.655 -2.022 25.553 1.00 81.44 91 LYS A N 1
ATOM 743 C CA . LYS A 1 91 ? -4.507 -1.827 26.454 1.00 81.44 91 LYS A CA 1
ATOM 744 C C . LYS A 1 91 ? -4.308 -0.359 26.823 1.00 81.44 91 LYS A C 1
ATOM 746 O O . LYS A 1 91 ? -4.009 -0.065 27.970 1.00 81.44 91 LYS A O 1
ATOM 751 N N . ASN A 1 92 ? -4.526 0.546 25.873 1.00 79.19 92 ASN A N 1
ATOM 752 C CA . ASN A 1 92 ? -4.322 1.979 26.075 1.00 79.19 92 ASN A CA 1
ATOM 753 C C . ASN A 1 92 ? -5.518 2.674 26.753 1.00 79.19 92 ASN A C 1
ATOM 755 O O . ASN A 1 92 ? -5.488 3.886 26.938 1.00 79.19 92 ASN A O 1
ATOM 759 N N . GLY A 1 93 ? -6.603 1.952 27.066 1.00 77.19 93 GLY A N 1
ATOM 760 C CA . GLY A 1 93 ? -7.823 2.521 27.658 1.00 77.19 93 GLY A CA 1
ATOM 761 C C . GLY A 1 93 ? -8.616 3.450 26.727 1.00 77.19 93 GLY A C 1
ATOM 762 O O . GLY A 1 93 ? -9.747 3.822 27.042 1.00 77.19 93 GLY A O 1
ATOM 763 N N . SER A 1 94 ? -8.080 3.768 25.544 1.00 77.38 94 SER A N 1
ATOM 764 C CA . SER A 1 94 ? -8.688 4.657 24.553 1.00 77.38 94 SER A CA 1
ATOM 765 C C . SER A 1 94 ? -10.067 4.169 24.113 1.00 77.38 94 SER A C 1
ATOM 767 O O . SER A 1 94 ? -10.935 4.978 23.809 1.00 77.38 94 SER A O 1
ATOM 769 N N . TYR A 1 95 ? -10.316 2.857 24.150 1.00 78.44 95 TYR A N 1
ATOM 770 C CA . TYR A 1 95 ? -11.635 2.298 23.853 1.00 78.44 95 TYR A CA 1
ATOM 771 C C . TYR A 1 95 ? -12.757 2.878 24.738 1.00 78.44 95 TYR A C 1
ATOM 773 O O . TYR A 1 95 ? -13.831 3.205 24.235 1.00 78.44 95 TYR A O 1
ATOM 781 N N . MET A 1 96 ? -12.520 3.050 26.047 1.00 79.75 96 MET A N 1
ATOM 782 C CA . MET A 1 96 ? -13.536 3.604 26.958 1.00 79.75 96 MET A CA 1
ATOM 783 C C . MET A 1 96 ? -13.764 5.096 26.708 1.00 79.75 96 MET A C 1
ATOM 785 O O . MET A 1 96 ? -14.901 5.561 26.759 1.00 79.75 96 MET A O 1
ATOM 789 N N . PHE A 1 97 ? -12.697 5.819 26.361 1.00 82.12 97 PHE A N 1
ATOM 790 C CA . PHE A 1 97 ? -12.766 7.223 25.969 1.00 82.12 97 PHE A CA 1
ATOM 791 C C . PHE A 1 97 ? -13.644 7.416 24.724 1.00 82.12 97 PHE A C 1
ATOM 793 O O . PHE A 1 97 ? -14.577 8.216 24.749 1.00 82.12 97 PHE A O 1
ATOM 800 N N . TRP A 1 98 ? -13.443 6.625 23.667 1.00 76.94 98 TRP A N 1
ATOM 801 C CA . TRP A 1 98 ? -14.252 6.742 22.446 1.00 76.94 98 TRP A CA 1
ATOM 802 C C . TRP A 1 98 ? -15.712 6.356 22.656 1.00 76.94 98 TRP A C 1
ATOM 804 O O . TRP A 1 98 ? -16.586 6.943 22.025 1.00 76.94 98 TRP A O 1
ATOM 814 N N . ARG A 1 99 ? -15.992 5.439 23.589 1.00 77.38 99 ARG A N 1
ATOM 815 C CA . ARG A 1 99 ? -17.367 5.090 23.966 1.00 77.38 99 ARG A CA 1
ATOM 816 C C . ARG A 1 99 ? -18.097 6.225 24.690 1.00 77.38 99 ARG A C 1
ATOM 818 O O . ARG A 1 99 ? -19.321 6.246 24.689 1.00 77.38 99 ARG A O 1
ATOM 825 N N . SER A 1 100 ? -17.358 7.142 25.317 1.00 80.56 100 SER A N 1
ATOM 826 C CA . SER A 1 100 ? -17.918 8.343 25.952 1.00 80.56 100 SER A CA 1
ATOM 827 C C . SER A 1 100 ? -18.126 9.505 24.974 1.00 80.56 100 SER A C 1
ATOM 829 O O . SER A 1 100 ? -18.841 10.454 25.287 1.00 80.56 100 SER A O 1
ATOM 831 N N . MET A 1 101 ? -17.545 9.426 23.772 1.00 83.50 101 MET A N 1
ATOM 832 C CA . MET A 1 101 ? -17.779 10.400 22.709 1.00 83.50 101 MET A CA 1
ATOM 833 C C . MET A 1 101 ? -19.057 10.068 21.920 1.00 83.50 101 MET A C 1
ATOM 835 O O . MET A 1 101 ? -19.404 8.895 21.784 1.00 83.50 101 MET A O 1
ATOM 839 N N . PRO A 1 102 ? -19.748 11.067 21.329 1.00 80.19 102 PRO A N 1
ATOM 840 C CA . PRO A 1 102 ? -20.959 10.873 20.522 1.00 80.19 102 PRO A CA 1
ATOM 841 C C . PRO A 1 102 ? -20.631 10.319 19.118 1.00 80.19 102 PRO A C 1
ATOM 843 O O . PRO A 1 102 ? -20.957 10.912 18.078 1.00 80.19 102 PRO A O 1
ATOM 846 N N . VAL A 1 103 ? -19.932 9.183 19.089 1.00 76.56 103 VAL A N 1
ATOM 847 C CA . VAL A 1 103 ? -19.503 8.449 17.899 1.00 76.56 103 VAL A CA 1
ATOM 848 C C . VAL A 1 103 ? -20.123 7.058 17.962 1.00 76.56 103 VAL A C 1
ATOM 850 O O . VAL A 1 103 ? -20.011 6.362 18.966 1.00 76.56 103 VAL A O 1
ATOM 853 N N . SER A 1 104 ? -20.797 6.640 16.893 1.00 82.50 104 SER A N 1
ATOM 854 C CA . SER A 1 104 ? -21.387 5.304 16.843 1.00 82.50 104 SER A CA 1
ATOM 855 C C . SER A 1 104 ? -20.303 4.226 16.740 1.00 82.50 104 SER A C 1
ATOM 857 O O . SER A 1 104 ? -19.313 4.379 16.020 1.00 82.50 104 SER A O 1
ATOM 859 N N . ASN A 1 105 ? -20.523 3.092 17.412 1.00 80.62 105 ASN A N 1
ATOM 860 C CA . ASN A 1 105 ? -19.603 1.947 17.386 1.00 80.62 105 ASN A CA 1
ATOM 861 C C . ASN A 1 105 ? -19.352 1.424 15.960 1.00 80.62 105 ASN A C 1
ATOM 863 O O . ASN A 1 105 ? -18.244 0.995 15.641 1.00 80.62 105 ASN A O 1
ATOM 867 N N . SER A 1 106 ? -20.359 1.497 15.083 1.00 82.88 106 SER A N 1
ATOM 868 C CA . SER A 1 106 ? -20.228 1.121 13.671 1.00 82.88 106 SER A CA 1
ATOM 869 C C . SER A 1 106 ? -19.248 2.024 12.922 1.00 82.88 106 SER A C 1
ATOM 871 O O . SER A 1 106 ? -18.424 1.527 12.159 1.00 82.88 106 SER A O 1
ATOM 873 N N . MET A 1 107 ? -19.257 3.332 13.192 1.00 84.75 107 MET A N 1
ATOM 874 C CA . MET A 1 107 ? -18.348 4.291 12.555 1.00 84.75 107 MET A CA 1
ATOM 875 C C . MET A 1 107 ? -16.879 3.991 12.878 1.00 84.75 107 MET A C 1
ATOM 877 O O . MET A 1 107 ? -16.014 4.142 12.020 1.00 84.75 107 MET A O 1
ATOM 881 N N . HIS A 1 108 ? -16.609 3.528 14.101 1.00 84.31 108 HIS A N 1
ATOM 882 C CA . HIS A 1 108 ? -15.271 3.153 14.562 1.00 84.31 108 HIS A CA 1
ATOM 883 C C . HIS A 1 108 ? -14.758 1.850 13.919 1.00 84.31 108 HIS A C 1
ATOM 885 O O . HIS A 1 108 ? -13.557 1.662 13.741 1.00 84.31 108 HIS A O 1
ATOM 891 N N . LEU A 1 109 ? -15.650 0.918 13.577 1.00 86.81 109 LEU A N 1
ATOM 892 C CA . LEU A 1 109 ? -15.283 -0.288 12.826 1.00 86.81 109 LEU A CA 1
ATOM 893 C C . LEU A 1 109 ? -15.055 0.026 11.346 1.00 86.81 109 LEU A C 1
ATOM 895 O O . LEU A 1 109 ? -14.096 -0.460 10.751 1.00 86.81 109 LEU A O 1
ATOM 899 N N . ILE A 1 110 ? -15.903 0.880 10.767 1.00 88.50 110 ILE A N 1
ATOM 900 C CA . ILE A 1 110 ? -15.787 1.300 9.368 1.00 88.50 110 ILE A CA 1
ATOM 901 C C . ILE A 1 110 ? -14.478 2.061 9.135 1.00 88.50 110 ILE A C 1
ATOM 903 O O . ILE A 1 110 ? -13.842 1.833 8.110 1.00 88.50 110 ILE A O 1
ATOM 907 N N . SER A 1 111 ? -14.029 2.909 10.071 1.00 89.44 111 SER A N 1
ATOM 908 C CA . SER A 1 111 ? -12.742 3.608 9.923 1.00 89.44 111 SER A CA 1
ATOM 909 C C . SER A 1 111 ? -11.560 2.640 9.822 1.00 89.44 111 SER A C 1
ATOM 911 O O . SER A 1 111 ? -10.690 2.846 8.979 1.00 89.44 111 SER A O 1
ATOM 913 N N . LYS A 1 112 ? -11.579 1.547 10.598 1.00 90.19 112 LYS A N 1
ATOM 914 C CA . LYS A 1 112 ? -10.544 0.500 10.568 1.00 90.19 112 LYS A CA 1
ATOM 915 C C . LYS A 1 112 ? -10.530 -0.278 9.268 1.00 90.19 112 LYS A C 1
ATOM 917 O O . LYS A 1 112 ? -9.474 -0.516 8.685 1.00 90.19 112 LYS A O 1
ATOM 922 N N . LEU A 1 113 ? -11.720 -0.662 8.806 1.00 90.25 113 LEU A N 1
ATOM 923 C CA . LEU A 1 113 ? -11.880 -1.320 7.514 1.00 90.25 113 LEU A CA 1
ATOM 924 C C . LEU A 1 113 ? -11.352 -0.420 6.400 1.00 90.25 113 LEU A C 1
ATOM 926 O O . LEU A 1 113 ? -10.479 -0.840 5.644 1.00 90.25 113 LEU A O 1
ATOM 930 N N . PHE A 1 114 ? -11.802 0.834 6.363 1.00 91.44 114 PHE A N 1
ATOM 931 C CA . PHE A 1 114 ? -11.374 1.815 5.371 1.00 91.44 114 PHE A CA 1
ATOM 932 C C . PHE A 1 114 ? -9.851 1.996 5.365 1.00 91.44 114 PHE A C 1
ATOM 934 O O . PHE A 1 114 ? -9.226 1.962 4.306 1.00 91.44 114 PHE A O 1
ATOM 941 N N . TYR A 1 115 ? -9.231 2.115 6.541 1.00 91.19 115 TYR A N 1
ATOM 942 C CA . TYR A 1 115 ? -7.779 2.206 6.647 1.00 91.19 115 TYR A CA 1
ATOM 943 C C . TYR A 1 115 ? -7.086 0.961 6.075 1.00 91.19 115 TYR A C 1
ATOM 945 O O . TYR A 1 115 ? -6.185 1.075 5.243 1.00 91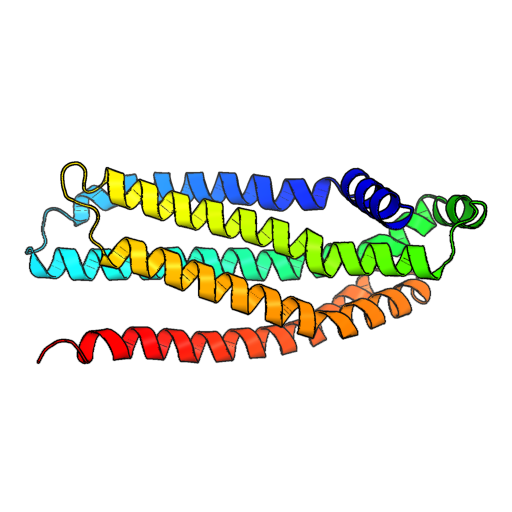.19 115 TYR A O 1
ATOM 953 N N . SER A 1 116 ? -7.533 -0.237 6.461 1.00 89.44 116 SER A N 1
ATOM 954 C CA . SER A 1 116 ? -6.912 -1.485 6.002 1.00 89.44 116 SER A CA 1
ATOM 955 C C . SER A 1 116 ? -7.060 -1.752 4.498 1.00 89.44 116 SER A C 1
ATOM 957 O O . SER A 1 116 ? -6.183 -2.376 3.909 1.00 89.44 116 SER A O 1
ATOM 959 N N . LEU A 1 117 ? -8.142 -1.276 3.877 1.00 89.31 117 LEU A N 1
ATOM 960 C CA . LEU A 1 117 ? -8.532 -1.635 2.507 1.00 89.31 117 LEU A CA 1
ATOM 961 C C . LEU A 1 117 ? -8.228 -0.567 1.459 1.00 89.31 117 LEU A C 1
ATOM 963 O O . LEU A 1 117 ? -8.223 -0.877 0.271 1.00 89.31 117 LEU A O 1
ATOM 967 N N . ILE A 1 118 ? -8.030 0.685 1.875 1.00 92.12 118 ILE A N 1
ATOM 968 C CA . ILE A 1 118 ? -7.786 1.812 0.963 1.00 92.12 118 ILE A CA 1
ATOM 969 C C . ILE A 1 118 ? -6.464 2.491 1.298 1.00 92.12 118 ILE A C 1
ATOM 971 O O . ILE A 1 118 ? -5.637 2.699 0.415 1.00 92.12 118 ILE A O 1
ATOM 975 N N . VAL A 1 119 ? -6.221 2.791 2.575 1.00 91.75 119 VAL A N 1
ATOM 976 C CA . VAL A 1 119 ? -5.018 3.530 2.983 1.00 91.75 119 VAL A CA 1
ATOM 977 C C . VAL A 1 119 ? -3.761 2.656 2.885 1.00 91.75 119 VAL A C 1
ATOM 979 O O . VAL A 1 119 ? -2.760 3.091 2.323 1.00 91.75 119 VAL A O 1
ATOM 982 N N . LEU A 1 120 ? -3.808 1.410 3.368 1.00 90.25 120 LEU A N 1
ATOM 983 C CA . LEU A 1 120 ? -2.691 0.464 3.224 1.00 90.25 120 LEU A CA 1
ATOM 984 C C . LEU A 1 120 ? -2.302 0.167 1.763 1.00 90.25 120 LEU A C 1
ATOM 986 O O . LEU A 1 120 ? -1.123 0.328 1.442 1.00 90.25 120 LEU A O 1
ATOM 990 N N . PRO A 1 121 ? -3.225 -0.230 0.863 1.00 89.69 121 PRO A N 1
ATOM 991 C CA . PRO A 1 121 ? -2.850 -0.502 -0.523 1.00 89.69 121 PRO A CA 1
ATOM 992 C C . PRO A 1 121 ? -2.348 0.747 -1.247 1.00 89.69 121 PRO A C 1
ATOM 994 O O . PRO A 1 121 ? -1.456 0.645 -2.083 1.00 89.69 121 PRO A O 1
ATOM 997 N N . PHE A 1 122 ? -2.842 1.935 -0.888 1.00 91.88 122 PHE A N 1
ATOM 998 C CA . PHE A 1 122 ? -2.318 3.190 -1.423 1.00 91.88 122 PHE A CA 1
ATOM 999 C C . PHE A 1 122 ? -0.829 3.392 -1.092 1.00 91.88 122 PHE A C 1
ATOM 1001 O O . PHE A 1 122 ? -0.056 3.807 -1.955 1.00 91.88 122 PHE A O 1
ATOM 1008 N N . TYR A 1 123 ? -0.385 3.044 0.121 1.00 90.38 123 TYR A N 1
ATOM 1009 C CA . TYR A 1 123 ? 1.041 3.104 0.464 1.00 90.38 123 TYR A CA 1
ATOM 1010 C C . TYR A 1 123 ? 1.881 2.086 -0.310 1.00 90.38 123 TYR A C 1
ATOM 1012 O O . TYR A 1 123 ? 2.987 2.412 -0.744 1.00 90.38 123 TYR A O 1
ATOM 1020 N N . CYS A 1 124 ? 1.361 0.877 -0.522 1.00 90.44 124 CYS A N 1
ATOM 1021 C CA . CYS A 1 124 ? 2.033 -0.128 -1.345 1.00 90.44 124 CYS A CA 1
ATOM 1022 C C . CYS A 1 124 ? 2.115 0.289 -2.818 1.00 90.44 124 CYS A C 1
ATOM 1024 O O . CYS A 1 124 ? 3.119 0.013 -3.468 1.00 90.44 124 CYS A O 1
ATOM 1026 N N . LEU A 1 125 ? 1.116 1.016 -3.321 1.00 91.62 125 LEU A N 1
ATOM 1027 C CA . LEU A 1 125 ? 1.150 1.618 -4.650 1.00 91.62 125 LEU A CA 1
ATOM 1028 C C . LEU A 1 125 ? 2.210 2.703 -4.782 1.00 91.62 125 LEU A C 1
ATOM 1030 O O . LEU A 1 125 ? 2.940 2.705 -5.770 1.00 91.62 125 LEU A O 1
ATOM 1034 N N . LEU A 1 126 ? 2.357 3.577 -3.786 1.00 91.56 126 LEU A N 1
ATOM 1035 C CA . LEU A 1 126 ? 3.467 4.531 -3.776 1.00 91.56 126 LEU A CA 1
ATOM 1036 C C . LEU A 1 126 ? 4.827 3.824 -3.805 1.00 91.56 126 LEU A C 1
ATOM 1038 O O . LEU A 1 126 ? 5.721 4.243 -4.539 1.00 91.56 126 LEU A O 1
ATOM 1042 N N . LEU A 1 127 ? 4.976 2.751 -3.023 1.00 91.00 127 LEU A N 1
ATOM 1043 C CA . LEU A 1 127 ? 6.199 1.953 -2.994 1.00 91.00 127 LEU A CA 1
ATOM 1044 C C . LEU A 1 127 ? 6.488 1.338 -4.367 1.00 91.00 127 LEU A C 1
ATOM 1046 O O . LEU A 1 127 ? 7.578 1.541 -4.896 1.00 91.00 127 LEU A O 1
ATOM 1050 N N . PHE A 1 128 ? 5.516 0.652 -4.969 1.00 91.31 128 PHE A N 1
ATOM 1051 C CA . PHE A 1 128 ? 5.647 0.083 -6.311 1.00 91.31 128 PHE A CA 1
ATOM 1052 C C . PHE A 1 128 ? 6.033 1.146 -7.347 1.00 91.31 128 PHE A C 1
ATOM 1054 O O . PHE A 1 128 ? 7.015 0.976 -8.067 1.00 91.31 128 PHE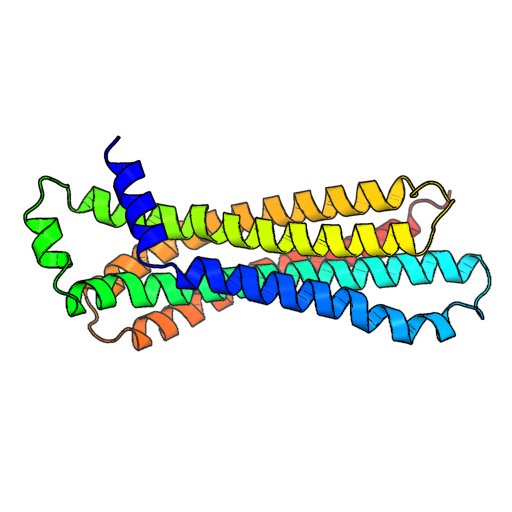 A O 1
ATOM 1061 N N . LEU A 1 129 ? 5.331 2.286 -7.356 1.00 91.81 129 LEU A N 1
ATOM 1062 C CA . LEU A 1 129 ? 5.609 3.392 -8.271 1.00 91.81 129 LEU A CA 1
ATOM 1063 C C . LEU A 1 129 ? 7.047 3.902 -8.113 1.00 91.81 129 LEU A C 1
ATOM 1065 O O . LEU A 1 129 ? 7.730 4.139 -9.103 1.00 91.81 129 LEU A O 1
ATOM 1069 N N . SER A 1 130 ? 7.525 4.050 -6.875 1.00 91.06 130 SER A N 1
ATOM 1070 C CA . SER A 1 130 ? 8.896 4.500 -6.609 1.00 91.06 130 SER A CA 1
ATOM 1071 C C . SER A 1 130 ? 9.963 3.525 -7.119 1.00 91.06 130 SER A C 1
ATOM 1073 O O . SER A 1 130 ? 11.008 3.961 -7.604 1.00 91.06 130 SER A O 1
ATOM 1075 N N . LEU A 1 131 ? 9.688 2.218 -7.075 1.00 89.75 131 LEU A N 1
ATOM 1076 C CA . LEU A 1 131 ? 10.582 1.193 -7.610 1.00 89.75 131 LEU A CA 1
ATOM 1077 C C . LEU A 1 131 ? 10.587 1.201 -9.133 1.00 89.75 131 LEU A C 1
ATOM 1079 O O . LEU A 1 131 ? 11.657 1.289 -9.730 1.00 89.75 131 LEU A O 1
ATOM 1083 N N . GLU A 1 132 ? 9.413 1.181 -9.756 1.00 87.94 132 GLU A N 1
ATOM 1084 C CA . GLU A 1 132 ? 9.278 1.230 -11.214 1.00 87.94 132 GLU A CA 1
ATOM 1085 C C . GLU A 1 132 ? 9.886 2.515 -11.796 1.00 87.94 132 GLU 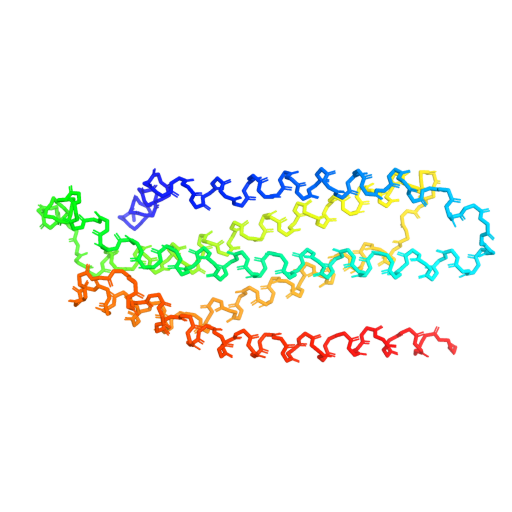A C 1
ATOM 1087 O O . GLU A 1 132 ? 10.624 2.474 -12.779 1.00 87.94 132 GLU A O 1
ATOM 1092 N N . LEU A 1 133 ? 9.694 3.662 -11.133 1.00 89.38 133 LEU A N 1
ATOM 1093 C CA . LEU A 1 133 ? 10.362 4.909 -11.511 1.00 89.38 133 LEU A CA 1
ATOM 1094 C C . LEU A 1 133 ? 11.884 4.809 -11.376 1.00 89.38 133 LEU A C 1
ATOM 1096 O O . LEU A 1 133 ? 12.596 5.305 -12.244 1.00 89.38 133 LEU A O 1
ATOM 1100 N N . SER A 1 134 ? 12.404 4.158 -10.329 1.00 87.62 134 SER A N 1
ATOM 1101 C CA . SER A 1 134 ? 13.853 3.959 -10.186 1.00 87.62 134 SER A CA 1
ATOM 1102 C C . SER A 1 134 ? 14.437 3.101 -11.314 1.00 87.62 134 SER A C 1
ATOM 1104 O O . SER A 1 134 ? 15.526 3.398 -11.807 1.00 87.62 134 SER A O 1
ATOM 1106 N N . ILE A 1 135 ? 13.691 2.090 -11.773 1.00 83.06 135 ILE A N 1
ATOM 1107 C CA . ILE A 1 135 ? 14.067 1.230 -12.902 1.00 83.06 135 ILE A CA 1
ATOM 1108 C C . ILE A 1 135 ? 14.046 2.037 -14.203 1.00 83.06 135 ILE A C 1
ATOM 1110 O O . ILE A 1 135 ? 15.013 1.989 -14.965 1.00 83.06 135 ILE A O 1
ATOM 1114 N N . LEU A 1 136 ? 12.994 2.829 -14.425 1.00 82.88 136 LEU A N 1
ATOM 1115 C CA . LEU A 1 136 ? 12.874 3.700 -15.592 1.00 82.88 136 LEU A CA 1
ATOM 1116 C C . LEU A 1 136 ? 14.025 4.711 -15.652 1.00 82.88 136 LEU A C 1
ATOM 1118 O O . LEU A 1 136 ? 14.698 4.808 -16.673 1.00 82.88 136 LEU A O 1
ATOM 1122 N N . ILE A 1 137 ? 14.296 5.417 -14.549 1.00 84.88 137 ILE A N 1
ATOM 1123 C CA . ILE A 1 137 ? 15.395 6.389 -14.440 1.00 84.88 137 ILE A CA 1
ATOM 1124 C C . ILE A 1 137 ? 16.736 5.710 -14.722 1.00 84.88 137 ILE A C 1
ATOM 1126 O O . ILE A 1 137 ? 17.545 6.214 -15.493 1.00 84.88 137 ILE A O 1
ATOM 1130 N N . LYS A 1 138 ? 16.982 4.538 -14.137 1.00 79.25 138 LYS A N 1
ATOM 1131 C CA . LYS A 1 138 ? 18.207 3.781 -14.398 1.00 79.25 138 LYS A CA 1
ATOM 1132 C C . LYS A 1 138 ? 18.358 3.447 -15.884 1.00 79.25 138 LYS A C 1
ATOM 1134 O O . LYS A 1 138 ? 19.453 3.577 -16.426 1.00 79.25 138 LYS A O 1
ATOM 1139 N N . TYR A 1 139 ? 17.277 3.026 -16.535 1.00 75.50 139 TYR A N 1
ATOM 1140 C CA . TYR A 1 139 ? 17.297 2.709 -17.957 1.00 75.50 139 TYR A CA 1
ATOM 1141 C C . TYR A 1 139 ? 17.596 3.949 -18.810 1.00 75.50 139 TYR A C 1
ATOM 1143 O O . TYR A 1 139 ? 18.439 3.894 -19.704 1.00 75.50 139 TYR A O 1
ATOM 1151 N N . THR A 1 140 ? 16.957 5.086 -18.514 1.00 77.38 140 THR A N 1
ATOM 1152 C CA . THR A 1 140 ? 17.197 6.330 -19.259 1.00 77.38 140 THR A CA 1
ATOM 1153 C C . THR A 1 140 ? 18.623 6.846 -19.080 1.00 77.38 140 THR A C 1
ATOM 1155 O O . THR A 1 140 ? 19.229 7.279 -20.057 1.00 77.38 140 THR A O 1
ATOM 1158 N N . LEU A 1 141 ? 19.198 6.738 -17.876 1.00 77.94 141 LEU A N 1
ATOM 1159 C CA . LEU A 1 141 ? 20.601 7.088 -17.632 1.00 77.94 141 LEU A CA 1
ATOM 1160 C C . LEU A 1 141 ? 21.566 6.161 -18.382 1.00 77.94 141 LEU A C 1
ATOM 1162 O O . LEU A 1 141 ? 22.565 6.630 -18.919 1.00 77.94 141 LEU A O 1
ATOM 1166 N N . ALA A 1 142 ? 21.281 4.858 -18.430 1.00 73.50 142 ALA A N 1
ATOM 1167 C CA . ALA A 1 142 ? 22.137 3.892 -19.115 1.00 73.50 142 ALA A CA 1
ATOM 1168 C C . ALA A 1 142 ? 22.150 4.078 -20.640 1.00 73.50 142 ALA A C 1
ATOM 1170 O O . ALA A 1 142 ? 23.082 3.628 -21.300 1.00 73.50 142 ALA A O 1
ATOM 1171 N N . HIS A 1 143 ? 21.109 4.676 -21.220 1.00 69.56 143 HIS A N 1
ATOM 1172 C CA . HIS A 1 143 ? 20.974 4.911 -22.664 1.00 69.56 143 HIS A CA 1
ATOM 1173 C C . HIS A 1 143 ? 20.897 6.410 -22.967 1.00 69.56 143 HIS A C 1
ATOM 1175 O O . HIS A 1 143 ? 20.130 6.852 -23.826 1.00 69.56 143 HIS A O 1
ATOM 1181 N N . TRP A 1 144 ? 21.689 7.200 -22.236 1.00 62.81 144 TRP A N 1
ATOM 1182 C CA . TRP A 1 144 ? 21.742 8.648 -22.387 1.00 62.81 144 TRP A CA 1
ATOM 1183 C C . TRP A 1 144 ? 22.044 9.030 -23.843 1.00 62.81 144 TRP A C 1
ATOM 1185 O O . TRP A 1 144 ? 23.070 8.643 -24.396 1.00 62.81 144 TRP A O 1
ATOM 1195 N N . GLY A 1 145 ? 21.155 9.816 -24.457 1.00 63.09 145 GLY A N 1
ATOM 1196 C CA . GLY A 1 145 ? 21.299 10.295 -25.838 1.00 63.09 145 GLY A CA 1
ATOM 1197 C C . GLY A 1 145 ? 20.514 9.495 -26.881 1.00 63.09 145 GLY A C 1
ATOM 1198 O O . GLY A 1 145 ? 20.330 9.992 -27.989 1.00 63.09 145 GLY A O 1
ATOM 1199 N N . ASN A 1 146 ? 19.973 8.327 -26.521 1.00 62.25 146 ASN A N 1
ATOM 1200 C CA . ASN A 1 146 ? 19.002 7.606 -27.341 1.00 62.25 146 ASN A CA 1
ATOM 1201 C C . ASN A 1 146 ? 17.573 7.937 -26.891 1.00 62.25 146 ASN A C 1
ATOM 1203 O O . ASN A 1 146 ? 17.301 8.131 -25.705 1.00 62.25 146 ASN A O 1
ATOM 1207 N N . ILE A 1 147 ? 16.640 7.989 -27.843 1.00 60.97 147 ILE A N 1
ATOM 1208 C CA . ILE A 1 147 ? 15.211 8.122 -27.542 1.00 60.97 147 ILE A CA 1
ATOM 1209 C C . ILE A 1 147 ? 14.804 6.892 -26.727 1.00 60.97 147 ILE A C 1
ATOM 1211 O O . ILE A 1 147 ? 15.020 5.762 -27.170 1.00 60.97 147 ILE A O 1
ATOM 1215 N N . VAL A 1 148 ? 14.238 7.112 -25.534 1.00 64.50 148 VAL A N 1
ATOM 1216 C CA . VAL A 1 148 ? 13.614 6.046 -24.737 1.00 64.50 148 VAL A CA 1
ATOM 1217 C C . VAL A 1 148 ? 12.646 5.321 -25.656 1.00 64.50 148 VAL A C 1
ATOM 1219 O O . VAL A 1 148 ? 11.706 5.939 -26.159 1.00 64.50 148 VAL A O 1
ATOM 1222 N N . SER A 1 149 ? 12.906 4.042 -25.933 1.00 67.25 149 SER A N 1
ATOM 1223 C CA . SER A 1 149 ? 12.067 3.311 -26.872 1.00 67.25 149 SER A CA 1
ATOM 1224 C C . SER A 1 149 ? 10.631 3.303 -26.352 1.00 67.25 149 SER A C 1
ATOM 1226 O O . SER A 1 149 ? 10.370 3.132 -25.157 1.00 67.25 149 SER A O 1
ATOM 1228 N N . GLN A 1 150 ? 9.688 3.515 -27.269 1.00 71.56 150 GLN A N 1
ATOM 1229 C CA . GLN A 1 150 ? 8.253 3.506 -26.983 1.00 71.56 150 GLN A CA 1
ATOM 1230 C C . GLN A 1 150 ? 7.827 2.220 -26.248 1.00 71.56 150 GLN A C 1
ATOM 1232 O O . GLN A 1 150 ? 6.912 2.241 -25.426 1.00 71.56 150 GLN A O 1
ATOM 1237 N N . GLU A 1 151 ? 8.554 1.127 -26.482 1.00 72.31 151 GLU A N 1
ATOM 1238 C CA . GLU A 1 151 ? 8.394 -0.167 -25.823 1.00 72.31 151 GLU A CA 1
ATOM 1239 C C . GLU A 1 151 ? 8.552 -0.089 -24.297 1.00 72.31 151 GLU A C 1
ATOM 1241 O O . GLU A 1 151 ? 7.705 -0.611 -23.576 1.00 72.31 151 GLU A O 1
ATOM 1246 N N . ILE A 1 152 ? 9.561 0.613 -23.771 1.00 73.75 152 ILE A N 1
ATOM 1247 C CA . ILE A 1 152 ? 9.816 0.674 -22.318 1.00 73.75 152 ILE A CA 1
ATOM 1248 C C . ILE A 1 152 ? 8.723 1.463 -21.606 1.00 73.75 152 ILE A C 1
ATOM 1250 O O . ILE A 1 152 ? 8.255 1.070 -20.538 1.00 73.75 152 ILE A O 1
ATOM 1254 N N . LEU A 1 153 ? 8.293 2.576 -22.207 1.00 78.38 153 LEU A N 1
ATOM 1255 C CA . LEU A 1 153 ? 7.215 3.386 -21.650 1.00 78.38 153 LEU A CA 1
ATOM 1256 C C . LEU A 1 153 ? 5.904 2.588 -21.631 1.00 78.38 153 LEU A C 1
ATOM 1258 O O . LEU A 1 153 ? 5.170 2.622 -20.644 1.00 78.38 153 LEU A O 1
ATOM 1262 N N . SER A 1 154 ? 5.638 1.826 -22.699 1.00 79.56 154 SER A N 1
ATOM 1263 C CA . SER A 1 154 ? 4.472 0.944 -22.773 1.00 79.56 154 SER A CA 1
ATOM 1264 C C . SER A 1 154 ? 4.527 -0.183 -21.736 1.00 79.56 154 SER A C 1
ATOM 1266 O O . SER A 1 154 ? 3.519 -0.457 -21.087 1.00 79.56 154 SER A O 1
ATOM 1268 N N . PHE A 1 155 ? 5.710 -0.760 -21.500 1.00 79.12 155 PHE A N 1
ATOM 1269 C CA . PHE A 1 155 ? 5.939 -1.786 -20.486 1.00 79.12 155 PHE A CA 1
ATOM 1270 C C . PHE A 1 155 ? 5.696 -1.251 -19.067 1.00 79.12 155 PHE A C 1
ATOM 1272 O O . PHE A 1 155 ? 4.947 -1.856 -18.302 1.00 79.12 155 PHE A O 1
ATOM 1279 N N . PHE A 1 156 ? 6.232 -0.070 -18.741 1.00 83.06 156 PHE A N 1
ATOM 1280 C CA . PHE A 1 156 ? 5.987 0.603 -17.460 1.00 83.06 156 PHE A CA 1
ATOM 1281 C C . PHE A 1 156 ? 4.488 0.844 -17.216 1.00 83.06 156 PHE A C 1
ATOM 1283 O O . PHE A 1 156 ? 3.965 0.529 -16.146 1.00 83.06 156 PHE A O 1
ATOM 1290 N N . ILE A 1 157 ? 3.771 1.367 -18.219 1.00 86.06 157 ILE A N 1
ATOM 1291 C CA . ILE A 1 157 ? 2.327 1.626 -18.115 1.00 86.06 157 ILE A CA 1
ATOM 1292 C C . ILE A 1 157 ? 1.553 0.314 -17.923 1.00 86.06 157 ILE A C 1
ATOM 1294 O O . ILE A 1 157 ? 0.648 0.253 -17.089 1.00 86.06 157 ILE A O 1
ATOM 1298 N N . PHE A 1 158 ? 1.916 -0.741 -18.656 1.00 85.06 158 PHE A N 1
ATOM 1299 C CA . PHE A 1 158 ? 1.288 -2.056 -18.538 1.00 85.06 158 PHE A CA 1
ATOM 1300 C C . PHE A 1 158 ? 1.479 -2.660 -17.142 1.00 85.06 158 PHE A C 1
ATOM 1302 O O . PHE A 1 158 ? 0.513 -3.117 -16.528 1.00 85.06 158 PHE A O 1
ATOM 1309 N N . ASN A 1 159 ? 2.693 -2.590 -16.594 1.00 84.62 159 ASN A N 1
ATOM 1310 C CA . ASN A 1 159 ? 2.983 -3.056 -15.239 1.00 84.62 159 ASN A CA 1
ATOM 1311 C C . ASN A 1 159 ? 2.222 -2.259 -14.180 1.00 84.62 159 ASN A C 1
ATOM 1313 O O . ASN A 1 159 ? 1.652 -2.850 -13.263 1.00 84.62 159 ASN A O 1
ATOM 1317 N N . LEU A 1 160 ? 2.142 -0.935 -14.329 1.00 87.75 160 LEU A N 1
ATOM 1318 C CA . LEU A 1 160 ? 1.371 -0.080 -13.430 1.00 87.75 160 LEU A CA 1
ATOM 1319 C C . LEU A 1 160 ? -0.119 -0.440 -13.435 1.00 87.75 160 LEU A C 1
ATOM 1321 O O . LEU A 1 160 ? -0.730 -0.552 -12.371 1.00 87.75 160 LEU A O 1
ATOM 1325 N N . LEU A 1 161 ? -0.701 -0.651 -14.618 1.00 88.00 161 LEU A N 1
ATOM 1326 C CA . LEU A 1 161 ? -2.097 -1.063 -14.771 1.00 88.00 161 LEU A CA 1
ATOM 1327 C C . LEU A 1 161 ? -2.347 -2.444 -14.160 1.00 88.00 161 LEU A C 1
ATOM 1329 O O . LEU A 1 161 ? -3.321 -2.619 -13.426 1.00 88.00 161 LEU A O 1
ATOM 1333 N N . ASN A 1 162 ? -1.456 -3.406 -14.406 1.00 85.88 162 ASN A N 1
ATOM 1334 C CA . ASN A 1 162 ? -1.544 -4.736 -13.809 1.00 85.88 162 ASN A CA 1
ATOM 1335 C C . ASN A 1 162 ? -1.455 -4.675 -12.287 1.00 85.88 162 ASN A C 1
ATOM 1337 O O . ASN A 1 162 ? -2.244 -5.320 -11.600 1.00 85.88 162 ASN A O 1
ATOM 1341 N N . PHE A 1 163 ? -0.545 -3.868 -11.749 1.00 85.38 163 PHE A N 1
ATOM 1342 C CA . PHE A 1 163 ? -0.410 -3.690 -10.312 1.00 85.38 163 PHE A CA 1
ATOM 1343 C C . PHE A 1 163 ? -1.651 -3.044 -9.686 1.00 85.38 163 PHE A C 1
ATOM 1345 O O . PHE A 1 163 ? -2.168 -3.544 -8.687 1.00 85.38 163 PHE A O 1
ATOM 1352 N N . LEU A 1 164 ? -2.189 -1.989 -10.306 1.00 88.44 164 LEU A N 1
ATOM 1353 C CA . LEU A 1 164 ? -3.443 -1.346 -9.898 1.00 88.44 164 LEU A CA 1
ATOM 1354 C C . LEU A 1 164 ? -4.612 -2.333 -9.878 1.00 88.44 164 LEU A C 1
ATOM 1356 O O . LEU A 1 164 ? -5.334 -2.414 -8.883 1.00 88.44 164 LEU A O 1
ATOM 1360 N N . LYS A 1 165 ? -4.771 -3.105 -10.960 1.00 87.12 165 LYS A N 1
ATOM 1361 C CA . LYS A 1 165 ? -5.782 -4.160 -11.085 1.00 87.12 165 LYS A CA 1
ATOM 1362 C C . LYS A 1 165 ? -5.670 -5.139 -9.914 1.00 87.12 165 LYS A C 1
ATOM 1364 O O . LYS A 1 165 ? -6.644 -5.412 -9.217 1.00 87.12 165 LYS A O 1
ATOM 1369 N N . ASN A 1 166 ? -4.458 -5.610 -9.665 1.00 82.25 166 ASN A N 1
ATOM 1370 C CA . ASN A 1 166 ? -4.156 -6.641 -8.685 1.00 82.25 166 ASN A CA 1
ATOM 1371 C C . ASN A 1 166 ? -4.350 -6.157 -7.236 1.00 82.25 166 ASN A C 1
ATOM 1373 O O . ASN A 1 166 ? -4.960 -6.856 -6.423 1.00 82.25 166 ASN A O 1
ATOM 1377 N N . ILE A 1 167 ? -3.938 -4.930 -6.912 1.00 83.69 167 ILE A N 1
ATOM 1378 C CA . ILE A 1 167 ? -4.245 -4.302 -5.619 1.00 83.69 167 ILE A CA 1
ATOM 1379 C C . ILE A 1 167 ? -5.756 -4.141 -5.417 1.00 83.69 167 ILE A C 1
ATOM 1381 O O . ILE A 1 167 ? -6.276 -4.405 -4.335 1.00 83.69 167 ILE A O 1
ATOM 1385 N N . PHE A 1 168 ? -6.482 -3.726 -6.452 1.00 85.69 168 PHE A N 1
ATOM 1386 C CA . PHE A 1 168 ? -7.920 -3.523 -6.341 1.00 85.69 168 PHE A CA 1
ATOM 1387 C C . PHE A 1 168 ? -8.662 -4.837 -6.059 1.00 85.69 168 PHE A C 1
ATOM 1389 O O . PHE A 1 168 ? -9.469 -4.910 -5.128 1.00 85.69 168 PHE A O 1
ATOM 1396 N N . PHE A 1 169 ? -8.342 -5.900 -6.803 1.00 83.56 169 PHE A N 1
ATOM 1397 C CA . PHE A 1 169 ? -8.928 -7.221 -6.571 1.00 83.56 169 PHE A CA 1
ATOM 1398 C C . PHE A 1 169 ? -8.554 -7.790 -5.204 1.00 83.56 169 PHE A C 1
ATOM 1400 O O . PHE A 1 169 ? -9.424 -8.312 -4.506 1.00 83.56 169 PHE A O 1
ATOM 1407 N N . THR A 1 170 ? -7.298 -7.651 -4.776 1.00 79.94 170 THR A N 1
ATOM 1408 C CA . THR A 1 170 ? -6.884 -8.125 -3.447 1.00 79.94 170 THR A CA 1
ATOM 1409 C C . THR A 1 170 ? -7.612 -7.394 -2.325 1.00 79.94 170 THR A C 1
ATOM 1411 O O . THR A 1 170 ? -8.068 -8.054 -1.395 1.00 79.94 170 THR A O 1
ATOM 1414 N N . SER A 1 171 ? -7.834 -6.080 -2.424 1.00 84.38 171 SER A N 1
ATOM 1415 C CA . SER A 1 171 ? -8.672 -5.354 -1.461 1.00 84.38 171 SER A CA 1
ATOM 1416 C C . SER A 1 171 ? -10.109 -5.884 -1.413 1.00 84.38 171 SER A C 1
ATOM 1418 O O . SER A 1 171 ? -10.655 -6.064 -0.326 1.00 84.38 171 SER A O 1
ATOM 1420 N N . ILE A 1 172 ? -10.729 -6.189 -2.558 1.00 84.62 172 ILE A N 1
ATOM 1421 C CA . ILE A 1 172 ? -12.088 -6.760 -2.594 1.00 84.62 172 ILE A CA 1
ATOM 1422 C C . ILE A 1 172 ? -12.121 -8.136 -1.920 1.00 84.62 172 ILE A C 1
ATOM 1424 O O . ILE A 1 172 ? -13.004 -8.404 -1.106 1.00 84.62 172 ILE A O 1
ATOM 1428 N N . VAL A 1 173 ? -11.140 -8.992 -2.210 1.00 81.75 173 VAL A N 1
ATOM 1429 C CA . VAL A 1 173 ? -11.028 -10.331 -1.611 1.00 81.75 173 VAL A CA 1
ATOM 1430 C C . VAL A 1 173 ? -10.771 -10.247 -0.102 1.00 81.75 173 VAL A C 1
ATOM 1432 O O . VAL A 1 173 ? -11.321 -11.030 0.674 1.00 81.75 173 VAL A O 1
ATOM 1435 N N . LEU A 1 174 ? -9.977 -9.269 0.340 1.00 80.94 174 LEU A N 1
ATOM 1436 C CA . LEU A 1 174 ? -9.660 -9.056 1.750 1.00 80.94 174 LEU A CA 1
ATOM 1437 C C . LEU A 1 174 ? -10.796 -8.388 2.532 1.00 80.94 174 LEU A C 1
ATOM 1439 O O . LEU A 1 174 ? -10.775 -8.454 3.757 1.00 80.94 174 LEU A O 1
ATOM 1443 N N . PHE A 1 175 ? -11.797 -7.787 1.884 1.00 83.94 175 PHE A N 1
ATOM 1444 C CA . PHE A 1 175 ? -12.923 -7.129 2.559 1.00 83.94 175 PHE A CA 1
ATOM 1445 C C . PHE A 1 175 ? -13.668 -8.035 3.563 1.00 83.94 175 PHE A C 1
ATOM 1447 O O . PHE A 1 175 ? -13.726 -7.683 4.751 1.00 83.94 175 PHE A O 1
ATOM 1454 N N . PRO A 1 176 ? -14.208 -9.210 3.165 1.00 82.19 176 PRO A N 1
ATOM 1455 C CA . PRO A 1 176 ? -14.881 -10.105 4.107 1.00 82.19 176 PRO A CA 1
ATOM 1456 C C . PRO A 1 176 ? -13.922 -10.607 5.195 1.00 82.19 176 PRO A C 1
ATOM 1458 O O . PRO A 1 176 ? -14.298 -10.680 6.365 1.00 82.19 176 PRO A O 1
ATOM 1461 N N . LEU A 1 177 ? -12.661 -10.863 4.846 1.00 78.81 177 LEU A N 1
ATOM 1462 C CA . LEU A 1 177 ? -11.620 -11.287 5.784 1.00 78.81 177 LEU A CA 1
ATOM 1463 C C . LEU A 1 177 ? -11.318 -10.224 6.845 1.00 78.81 177 LEU A C 1
ATOM 1465 O O . LEU A 1 177 ? -11.290 -10.531 8.036 1.00 78.81 177 LEU A O 1
ATOM 1469 N N . ALA A 1 178 ? -11.161 -8.966 6.437 1.00 83.69 178 ALA A N 1
ATOM 1470 C CA . ALA A 1 178 ? -10.944 -7.836 7.331 1.00 83.69 178 ALA A CA 1
ATOM 1471 C C . ALA A 1 178 ? -12.087 -7.719 8.347 1.00 83.69 178 ALA A C 1
ATOM 1473 O O . ALA A 1 178 ? -11.846 -7.524 9.540 1.00 83.69 178 ALA A O 1
ATOM 1474 N N . SER A 1 179 ? -13.330 -7.900 7.888 1.00 84.00 179 SER A N 1
ATOM 1475 C CA . SER A 1 179 ? -14.509 -7.850 8.755 1.00 84.00 179 SER A CA 1
ATOM 1476 C C . SER A 1 179 ? -14.510 -8.973 9.799 1.00 84.00 179 SER A C 1
ATOM 1478 O O . SER A 1 179 ? -14.690 -8.705 10.990 1.00 84.00 179 SER A O 1
ATOM 1480 N N . LEU A 1 180 ? -14.204 -10.209 9.389 1.00 80.88 180 LEU A N 1
ATOM 1481 C CA . LEU A 1 180 ? -14.108 -11.358 10.288 1.00 80.88 180 LEU A CA 1
ATOM 1482 C C . LEU A 1 180 ? -12.989 -11.174 11.313 1.00 80.88 180 LEU A C 1
ATOM 1484 O O . LEU A 1 180 ? -13.201 -11.419 12.500 1.00 80.88 180 LEU A O 1
ATOM 1488 N N . PHE A 1 181 ? -11.817 -10.683 10.901 1.00 77.81 181 PHE A N 1
ATOM 1489 C CA . PHE A 1 181 ? -10.714 -10.455 11.835 1.00 77.81 181 PHE A CA 1
ATOM 1490 C C . PHE A 1 181 ? -11.014 -9.377 12.859 1.00 77.81 181 PHE A C 1
ATOM 1492 O O . PHE A 1 181 ? -10.638 -9.542 14.018 1.00 77.81 181 PHE A O 1
ATOM 1499 N N . LEU A 1 182 ? -11.720 -8.310 12.483 1.00 81.88 182 LEU A N 1
ATOM 1500 C CA . LEU A 1 182 ? -12.149 -7.308 13.455 1.00 81.88 182 LEU A CA 1
ATOM 1501 C C . LEU A 1 182 ? -13.095 -7.915 14.497 1.00 81.88 182 LEU A C 1
ATOM 1503 O O . LEU A 1 182 ? -12.916 -7.658 15.686 1.00 81.88 182 LEU A O 1
ATOM 1507 N N . VAL A 1 183 ? -14.034 -8.773 14.086 1.00 82.12 183 VAL A N 1
ATOM 1508 C CA . VAL A 1 183 ? -14.941 -9.480 15.009 1.00 82.12 183 VAL A CA 1
ATOM 1509 C C . VAL A 1 183 ? -14.167 -10.437 15.921 1.00 82.12 183 VAL A C 1
ATOM 1511 O O . VAL A 1 183 ? -14.268 -10.355 17.147 1.00 82.12 183 VAL A O 1
ATOM 1514 N N . VAL A 1 184 ? -13.319 -11.300 15.358 1.00 77.75 184 VAL A N 1
ATOM 1515 C CA . VAL A 1 184 ? -12.493 -12.246 16.132 1.00 77.75 184 VAL A CA 1
ATOM 1516 C C . VAL A 1 184 ? -11.553 -11.506 17.087 1.00 77.75 184 VAL A C 1
ATOM 1518 O O . VAL A 1 184 ? -11.318 -11.947 18.219 1.00 77.75 184 VAL A O 1
ATOM 1521 N N . SER A 1 185 ? -11.051 -10.342 16.677 1.00 77.00 185 SER A N 1
ATOM 1522 C CA . SER A 1 185 ? -10.183 -9.512 17.501 1.00 77.00 185 SER A CA 1
ATOM 1523 C C . SER A 1 185 ? -10.896 -8.845 18.678 1.00 77.00 185 SER A C 1
ATOM 1525 O O . SER A 1 185 ? -10.222 -8.469 19.644 1.00 77.00 185 SER A O 1
ATOM 1527 N N . GLN A 1 186 ? -12.222 -8.707 18.649 1.00 77.31 186 GLN A N 1
ATOM 1528 C CA . GLN A 1 186 ? -12.989 -8.276 19.820 1.00 77.31 186 GLN A CA 1
ATOM 1529 C C . GLN A 1 186 ? -13.063 -9.393 20.867 1.00 77.31 186 GLN A C 1
ATOM 1531 O O . GLN A 1 186 ? -12.878 -9.138 22.059 1.00 77.31 186 GLN A O 1
ATOM 1536 N N . ILE A 1 187 ? -13.257 -10.632 20.412 1.00 74.62 187 ILE A N 1
ATOM 1537 C CA . ILE A 1 187 ? -13.452 -11.811 21.267 1.00 74.62 187 ILE A CA 1
ATOM 1538 C C . ILE A 1 187 ? -12.134 -12.229 21.930 1.00 74.62 187 ILE A C 1
ATOM 1540 O O . ILE A 1 187 ? -12.072 -12.528 23.123 1.00 74.62 187 ILE A O 1
ATOM 1544 N N . THR A 1 188 ? -11.044 -12.227 21.169 1.00 70.75 188 THR A N 1
ATOM 1545 C CA . THR A 1 188 ? -9.768 -12.778 21.629 1.00 70.75 188 THR A CA 1
ATOM 1546 C C . THR A 1 188 ? -8.903 -11.721 22.320 1.00 70.75 188 THR A C 1
ATOM 1548 O O . THR A 1 188 ? -8.752 -10.591 21.860 1.00 70.75 188 THR A O 1
ATOM 1551 N N . LYS A 1 189 ? -8.299 -12.082 23.461 1.00 67.81 189 LYS A N 1
ATOM 1552 C CA . LYS A 1 189 ? -7.305 -11.244 24.170 1.00 67.81 189 LYS A CA 1
ATOM 1553 C C . LYS A 1 189 ? -5.881 -11.430 23.623 1.00 67.81 189 LYS A C 1
ATOM 1555 O O . LYS A 1 189 ? -4.993 -10.643 23.943 1.00 67.81 189 LYS A O 1
ATOM 1560 N N . ARG A 1 190 ? -5.656 -12.485 22.826 1.00 66.44 190 ARG A N 1
ATOM 1561 C CA . ARG A 1 190 ? -4.342 -12.888 22.310 1.00 66.44 190 ARG A CA 1
ATOM 1562 C C . ARG A 1 190 ? -4.226 -12.545 20.815 1.00 66.44 190 ARG A C 1
ATOM 1564 O O . ARG A 1 190 ? -4.818 -13.260 20.011 1.00 66.44 190 ARG A O 1
ATOM 1571 N N . PRO A 1 191 ? -3.432 -11.526 20.432 1.00 62.50 191 PRO A N 1
ATOM 1572 C CA . PRO A 1 191 ? -3.266 -11.116 19.031 1.00 62.50 191 PRO A CA 1
ATOM 1573 C C . PRO A 1 191 ? -2.694 -12.234 18.139 1.00 62.50 191 PRO A C 1
ATOM 1575 O O . PRO A 1 191 ? -2.974 -12.288 16.949 1.00 62.50 191 PRO A O 1
ATOM 1578 N N . ILE A 1 192 ? -1.944 -13.173 18.724 1.00 57.62 192 ILE A N 1
ATOM 1579 C CA . ILE A 1 192 ? -1.228 -14.247 18.015 1.00 57.62 192 ILE A CA 1
ATOM 1580 C C . ILE A 1 192 ? -2.175 -15.276 17.370 1.00 57.62 192 ILE A C 1
ATOM 1582 O O . ILE A 1 192 ? -1.887 -15.771 16.287 1.00 57.62 192 ILE A O 1
ATOM 1586 N N . VAL A 1 193 ? -3.332 -15.564 17.977 1.00 57.34 193 VAL A N 1
ATOM 1587 C CA . VAL A 1 193 ? -4.296 -16.540 17.421 1.00 57.34 193 VAL A CA 1
ATOM 1588 C C . VAL A 1 193 ? -4.977 -15.984 16.166 1.00 57.34 193 VAL A C 1
ATOM 1590 O O . VAL A 1 193 ? -5.163 -16.705 15.190 1.00 57.34 193 VAL A O 1
ATOM 1593 N N . ILE A 1 194 ? -5.266 -14.678 16.157 1.00 58.12 194 ILE A N 1
ATOM 1594 C CA . ILE A 1 194 ? -5.782 -13.966 14.979 1.00 58.12 194 ILE A CA 1
ATOM 1595 C C . ILE A 1 194 ? -4.756 -14.001 13.845 1.00 58.12 194 ILE A C 1
ATOM 1597 O O . ILE A 1 194 ? -5.139 -14.208 12.702 1.00 58.12 194 ILE A O 1
ATOM 1601 N N . VAL A 1 195 ? -3.462 -13.847 14.150 1.00 59.84 195 VAL A N 1
ATOM 1602 C CA . VAL A 1 195 ? -2.384 -13.891 13.144 1.00 59.84 195 VAL A CA 1
ATOM 1603 C C . VAL A 1 195 ? -2.279 -15.266 12.495 1.00 59.84 195 VAL A C 1
ATOM 1605 O O . VAL A 1 195 ? -2.130 -15.335 11.284 1.00 59.84 195 VAL A O 1
ATOM 1608 N N . ILE A 1 196 ? -2.399 -16.355 13.258 1.00 60.22 196 ILE A N 1
ATOM 1609 C CA . ILE A 1 196 ? -2.296 -17.721 12.717 1.00 60.22 196 ILE A CA 1
ATOM 1610 C C . ILE A 1 196 ? -3.482 -18.038 11.792 1.00 60.22 196 ILE A C 1
ATOM 1612 O O . ILE A 1 196 ? -3.289 -18.542 10.688 1.00 60.22 196 ILE A O 1
ATOM 1616 N N . ILE A 1 197 ? -4.703 -17.682 12.204 1.00 60.22 197 ILE A N 1
ATOM 1617 C CA . ILE A 1 197 ? -5.915 -17.885 11.393 1.00 60.22 197 ILE A CA 1
ATOM 1618 C C . ILE A 1 197 ? -5.899 -16.966 10.162 1.00 60.22 197 ILE A C 1
ATOM 1620 O O . ILE A 1 197 ? -6.237 -17.400 9.063 1.00 60.22 197 ILE A O 1
ATOM 1624 N N . ALA A 1 198 ? -5.440 -15.719 10.318 1.00 60.12 198 ALA A N 1
ATOM 1625 C CA . ALA A 1 198 ? -5.260 -14.794 9.205 1.00 60.12 198 ALA A CA 1
ATOM 1626 C C . ALA A 1 198 ? -4.218 -15.264 8.204 1.00 60.12 198 ALA A C 1
ATOM 1628 O O . ALA A 1 198 ? -4.470 -15.223 7.004 1.00 60.12 198 ALA A O 1
ATOM 1629 N N . SER A 1 199 ? -3.094 -15.783 8.692 1.00 63.19 199 SER A N 1
ATOM 1630 C CA . SER A 1 199 ? -2.031 -16.322 7.855 1.00 63.19 199 SER A CA 1
ATOM 1631 C C . SER A 1 199 ? -2.525 -17.481 6.988 1.00 63.19 199 SER A C 1
ATOM 1633 O O . SER A 1 199 ? -2.137 -17.553 5.830 1.00 63.19 199 SER A O 1
ATOM 1635 N N . PHE A 1 200 ? -3.412 -18.347 7.497 1.00 63.16 200 PHE A N 1
ATOM 1636 C CA . PHE A 1 200 ? -3.959 -19.474 6.729 1.00 63.16 200 PHE A CA 1
ATOM 1637 C C . PHE A 1 200 ? -4.890 -19.038 5.588 1.00 63.16 200 PHE A C 1
ATOM 1639 O O . PHE A 1 200 ? -4.759 -19.518 4.464 1.00 63.16 200 PHE A O 1
ATOM 1646 N N . PHE A 1 201 ? -5.810 -18.104 5.841 1.00 59.78 201 PHE A N 1
ATOM 1647 C CA . PHE A 1 201 ? -6.728 -17.619 4.801 1.00 59.78 201 PHE A CA 1
ATOM 1648 C C . PHE A 1 201 ? -6.044 -16.694 3.791 1.00 59.78 201 PHE A C 1
ATOM 1650 O O . PHE A 1 201 ? -6.376 -16.706 2.606 1.00 59.78 201 PHE A O 1
ATOM 1657 N N . ILE A 1 202 ? -5.048 -15.930 4.238 1.00 62.97 202 ILE A N 1
ATOM 1658 C CA . ILE A 1 202 ? -4.251 -15.081 3.356 1.00 62.97 202 ILE A CA 1
ATOM 1659 C C . ILE A 1 202 ? -3.356 -15.928 2.456 1.00 62.97 202 ILE A C 1
ATOM 1661 O O . ILE A 1 202 ? -3.246 -15.610 1.277 1.00 62.97 202 ILE A O 1
ATOM 1665 N N . PHE A 1 203 ? -2.809 -17.042 2.953 1.00 62.69 203 PHE A N 1
ATOM 1666 C CA . PHE A 1 203 ? -2.087 -18.015 2.129 1.00 62.69 203 PHE A CA 1
ATOM 1667 C C . PHE A 1 203 ? -2.952 -18.537 0.970 1.00 62.69 203 PHE A C 1
ATOM 1669 O O . PHE A 1 203 ? -2.476 -18.660 -0.154 1.00 62.69 203 PHE A O 1
ATOM 1676 N N . TYR A 1 204 ? -4.250 -18.749 1.207 1.00 61.78 204 TYR A N 1
ATOM 1677 C CA . TYR A 1 204 ? -5.195 -19.145 0.161 1.00 61.78 204 TYR A CA 1
ATOM 1678 C C . TYR A 1 204 ? -5.454 -18.024 -0.863 1.00 61.78 204 TYR A C 1
ATOM 1680 O O . TYR A 1 204 ? -5.441 -18.266 -2.067 1.00 61.78 204 TYR A O 1
ATOM 1688 N N . SER A 1 205 ? -5.612 -16.773 -0.410 1.00 57.03 205 SER A N 1
ATOM 1689 C CA . SER A 1 205 ? -5.731 -15.619 -1.321 1.00 57.03 205 SER A CA 1
ATOM 1690 C C . SER A 1 205 ? -4.437 -15.326 -2.098 1.00 57.03 205 SER A C 1
ATOM 1692 O O . SER A 1 205 ? -4.485 -14.936 -3.262 1.00 57.03 205 SER A O 1
ATOM 1694 N N . ALA A 1 206 ? -3.279 -15.577 -1.484 1.00 60.16 206 ALA A N 1
ATOM 1695 C CA . ALA A 1 206 ? -1.963 -15.434 -2.092 1.00 60.16 206 ALA A CA 1
ATOM 1696 C C . ALA A 1 206 ? -1.706 -16.521 -3.145 1.00 60.16 206 ALA A C 1
ATOM 1698 O O . ALA A 1 206 ? -1.127 -16.220 -4.181 1.00 60.16 206 ALA A O 1
ATOM 1699 N N . LEU A 1 207 ? -2.197 -17.750 -2.943 1.00 55.59 207 LEU A N 1
ATOM 1700 C CA . LEU A 1 207 ? -2.192 -18.795 -3.973 1.00 55.59 207 LEU A CA 1
ATOM 1701 C C . LEU A 1 207 ? -3.005 -18.386 -5.209 1.00 55.59 207 LEU A C 1
ATOM 1703 O O . LEU A 1 207 ? -2.579 -18.655 -6.327 1.00 55.59 207 LEU A O 1
ATOM 1707 N N . TYR A 1 208 ? -4.131 -17.692 -5.027 1.00 60.28 208 TYR A N 1
ATOM 1708 C CA . TYR A 1 208 ? -4.929 -17.180 -6.145 1.00 60.28 208 TYR A CA 1
ATOM 1709 C C . TYR A 1 208 ? -4.175 -16.096 -6.935 1.00 60.28 208 TYR A C 1
ATOM 1711 O O . TYR A 1 208 ? -4.126 -16.129 -8.162 1.00 60.28 208 TYR A O 1
ATOM 1719 N N . PHE A 1 209 ? -3.513 -15.184 -6.218 1.00 58.47 209 PHE A N 1
ATOM 1720 C CA . PHE A 1 209 ? -2.664 -14.138 -6.794 1.00 58.47 209 PHE A CA 1
ATOM 1721 C C . PHE A 1 209 ? -1.441 -14.711 -7.532 1.00 58.47 209 PHE A C 1
ATOM 1723 O O . PHE A 1 209 ? -1.096 -14.264 -8.623 1.00 58.47 209 PHE A O 1
ATOM 1730 N N . PHE A 1 210 ? -0.821 -15.750 -6.966 1.00 53.22 210 PHE A N 1
ATOM 1731 C CA . PHE A 1 210 ? 0.316 -16.461 -7.551 1.00 53.22 210 PHE A CA 1
ATOM 1732 C C . PHE A 1 210 ? -0.076 -17.251 -8.813 1.00 53.22 210 PHE A C 1
ATOM 1734 O O . PHE A 1 210 ? 0.679 -17.279 -9.783 1.00 53.22 210 PHE A O 1
ATOM 1741 N N . MET A 1 211 ? -1.277 -17.842 -8.847 1.00 49.47 211 MET A N 1
ATOM 1742 C CA . MET A 1 211 ? -1.793 -18.545 -10.030 1.00 49.47 211 MET A CA 1
ATOM 1743 C C . MET A 1 211 ? -2.061 -17.596 -11.209 1.00 49.47 211 MET A C 1
ATOM 1745 O O . MET A 1 211 ? -1.732 -17.932 -12.345 1.00 49.47 211 MET A O 1
ATOM 1749 N N . GLU A 1 212 ? -2.576 -16.388 -10.965 1.00 57.59 212 GLU A N 1
ATOM 1750 C CA . GLU A 1 212 ? -2.750 -15.378 -12.023 1.00 57.59 212 GLU A CA 1
ATOM 1751 C C . GLU A 1 212 ? -1.393 -14.838 -12.530 1.00 57.59 212 GLU A C 1
ATOM 1753 O O . GLU A 1 212 ? -1.210 -14.606 -13.726 1.00 57.59 212 GLU A O 1
ATOM 1758 N N . TYR A 1 213 ? -0.396 -14.727 -11.645 1.00 54.03 213 TYR A N 1
ATOM 1759 C CA . TYR A 1 213 ? 0.972 -14.327 -11.994 1.00 54.03 213 TYR A CA 1
ATOM 1760 C C . TYR A 1 213 ? 1.706 -15.366 -12.863 1.00 54.03 213 TYR A C 1
ATOM 1762 O O . TYR A 1 213 ? 2.424 -15.016 -13.804 1.00 54.03 213 TYR A O 1
ATOM 1770 N N . CYS A 1 214 ? 1.477 -16.658 -12.611 1.00 46.75 214 CYS A N 1
ATOM 1771 C CA . CYS A 1 214 ? 2.007 -17.749 -13.435 1.00 46.75 214 CYS A CA 1
ATOM 1772 C C . CYS A 1 214 ? 1.414 -17.733 -14.863 1.00 46.75 214 CYS A C 1
ATOM 1774 O O . CYS A 1 214 ? 2.107 -18.007 -15.843 1.00 46.75 214 CYS A O 1
ATOM 1776 N N . MET A 1 215 ? 0.154 -17.307 -15.004 1.00 45.16 215 MET A N 1
ATOM 1777 C CA . MET A 1 215 ? -0.493 -17.131 -16.311 1.00 45.16 215 MET A CA 1
ATOM 1778 C C . MET A 1 215 ? 0.021 -15.891 -17.064 1.00 45.16 215 MET A C 1
ATOM 1780 O O . MET A 1 215 ? 0.217 -15.949 -18.279 1.00 45.16 215 MET A O 1
ATOM 1784 N N . ASN A 1 216 ? 0.301 -14.787 -16.362 1.00 49.31 216 ASN A N 1
ATOM 1785 C CA . ASN A 1 216 ? 0.837 -13.561 -16.972 1.00 49.31 216 ASN A CA 1
ATOM 1786 C C . ASN A 1 216 ? 2.323 -13.658 -17.355 1.00 49.31 216 ASN A C 1
ATOM 1788 O O . ASN A 1 216 ? 2.743 -13.087 -18.356 1.00 49.31 216 ASN A O 1
ATOM 1792 N N . THR A 1 217 ? 3.134 -14.404 -16.607 1.00 50.00 217 THR A N 1
ATOM 1793 C CA . THR A 1 217 ? 4.519 -14.690 -17.021 1.00 50.00 217 THR A CA 1
ATOM 1794 C C . THR A 1 217 ? 4.557 -15.605 -18.247 1.00 50.00 217 THR A C 1
ATOM 1796 O O . THR A 1 217 ? 5.357 -15.367 -19.151 1.00 50.00 217 THR A O 1
ATOM 1799 N N . CYS A 1 218 ? 3.631 -16.569 -18.364 1.00 35.78 218 CYS A N 1
ATOM 1800 C CA . CYS A 1 218 ? 3.447 -17.324 -19.608 1.00 35.78 218 CYS A CA 1
ATOM 1801 C C . CYS A 1 218 ? 3.080 -16.416 -20.792 1.00 35.78 218 CYS A C 1
ATOM 1803 O O . CYS A 1 218 ? 3.652 -16.575 -21.867 1.00 35.78 218 CYS A O 1
ATOM 1805 N N . SER A 1 219 ? 2.183 -15.438 -20.626 1.00 42.06 219 SER A N 1
ATOM 1806 C CA . SER A 1 219 ? 1.791 -14.557 -21.739 1.00 42.06 219 SER A CA 1
ATOM 1807 C C . SER A 1 219 ? 2.924 -13.631 -22.203 1.00 42.06 219 SER A C 1
ATOM 1809 O O . SER A 1 219 ? 3.071 -13.425 -23.407 1.00 42.06 219 SER A O 1
ATOM 1811 N N . ILE A 1 220 ? 3.783 -13.160 -21.292 1.00 45.28 220 ILE A N 1
ATOM 1812 C CA . ILE A 1 220 ? 4.977 -12.353 -21.616 1.00 45.28 220 ILE A CA 1
ATOM 1813 C C . ILE A 1 220 ? 6.064 -13.191 -22.315 1.00 45.28 220 ILE A C 1
ATOM 1815 O O . ILE A 1 220 ? 6.803 -12.654 -23.131 1.00 45.28 220 ILE A O 1
ATOM 1819 N N . ILE A 1 221 ? 6.143 -14.505 -22.069 1.00 45.09 221 ILE A N 1
ATOM 1820 C CA . ILE A 1 221 ? 7.047 -15.419 -22.800 1.00 45.09 221 ILE A CA 1
ATOM 1821 C C . ILE A 1 221 ? 6.495 -15.772 -24.195 1.00 45.09 221 ILE A C 1
ATOM 1823 O O . ILE A 1 221 ? 7.268 -16.037 -25.115 1.00 45.09 221 ILE A O 1
ATOM 1827 N N . ILE A 1 222 ? 5.171 -15.738 -24.383 1.00 39.47 222 ILE A N 1
ATOM 1828 C CA . ILE A 1 222 ? 4.506 -16.068 -25.657 1.00 39.47 222 ILE A CA 1
ATOM 1829 C C . ILE A 1 222 ? 4.426 -14.850 -26.601 1.00 39.47 222 ILE A C 1
ATOM 1831 O O . ILE A 1 222 ? 4.598 -14.999 -27.811 1.00 39.47 222 ILE A O 1
ATOM 1835 N N . PHE A 1 223 ? 4.243 -13.631 -26.078 1.00 38.03 223 PHE A N 1
ATOM 1836 C CA . PHE A 1 223 ? 4.165 -12.412 -26.896 1.00 38.03 223 PHE A CA 1
ATOM 1837 C C . PHE A 1 223 ? 5.420 -12.011 -27.712 1.00 38.03 223 PHE A C 1
ATOM 1839 O O . PHE A 1 223 ? 5.218 -11.414 -28.771 1.00 38.03 223 PHE A O 1
ATOM 1846 N N . PRO A 1 224 ? 6.689 -12.334 -27.360 1.00 42.31 224 PRO A N 1
ATOM 1847 C CA . PRO A 1 224 ? 7.830 -12.006 -28.219 1.00 42.31 224 PRO A CA 1
ATOM 1848 C C . PRO A 1 224 ? 7.862 -12.828 -29.515 1.00 42.31 224 PRO A C 1
ATOM 1850 O O . PRO A 1 224 ? 8.592 -12.471 -30.437 1.00 42.31 224 PRO A O 1
ATOM 1853 N N . TYR A 1 225 ? 7.078 -13.908 -29.619 1.00 34.69 225 TYR A N 1
ATOM 1854 C CA . TYR A 1 225 ? 7.052 -14.755 -30.813 1.00 34.69 225 TYR A CA 1
ATOM 1855 C C . TYR A 1 225 ? 6.055 -14.300 -31.882 1.00 34.69 225 TYR A C 1
ATOM 1857 O O . TYR A 1 225 ? 6.172 -14.735 -33.024 1.00 34.69 225 TYR A O 1
ATOM 1865 N N . HIS A 1 226 ? 5.102 -13.417 -31.563 1.00 34.97 226 HIS A N 1
ATOM 1866 C CA . HIS A 1 226 ? 3.991 -13.118 -32.476 1.00 34.97 226 HIS A CA 1
ATOM 1867 C C . HIS A 1 226 ? 4.142 -11.834 -33.314 1.00 34.97 226 HIS A C 1
ATOM 1869 O O . HIS A 1 226 ? 3.249 -11.524 -34.100 1.00 34.97 226 HIS A O 1
ATOM 1875 N N . LEU A 1 227 ? 5.267 -11.116 -33.192 1.00 37.75 227 LEU A N 1
ATOM 1876 C CA . LEU A 1 227 ? 5.567 -9.872 -33.930 1.00 37.75 227 LEU A CA 1
ATOM 1877 C C . LEU A 1 227 ? 6.810 -9.978 -34.839 1.00 37.75 227 LEU A C 1
ATOM 1879 O O . LEU A 1 227 ? 7.508 -8.997 -35.083 1.00 37.75 227 LEU A O 1
ATOM 1883 N N . LYS A 1 228 ? 7.079 -11.174 -35.372 1.00 34.53 228 LYS A N 1
ATOM 1884 C CA . LYS A 1 228 ? 7.937 -11.365 -36.554 1.00 34.53 228 LYS A CA 1
ATOM 1885 C C . LYS A 1 228 ? 7.137 -12.025 -37.675 1.00 34.53 228 LYS A C 1
ATOM 1887 O O . LYS A 1 228 ? 7.320 -13.209 -37.936 1.00 34.53 228 LYS A O 1
ATOM 1892 N N . LEU A 1 229 ? 6.261 -11.252 -38.308 1.00 36.25 229 LEU A N 1
ATOM 1893 C CA . LEU A 1 229 ? 5.779 -11.473 -39.672 1.00 36.25 229 LEU A CA 1
ATOM 1894 C C . LEU A 1 229 ? 5.688 -10.115 -40.364 1.00 36.25 229 LEU A C 1
ATOM 1896 O O . LEU A 1 229 ? 5.103 -9.198 -39.745 1.00 36.25 229 LEU A O 1
#